Protein AF-A0AAW1KD33-F1 (afdb_monomer)

pLDDT: mean 74.61, std 21.7, range [29.98, 98.62]

Nearest PDB structures (foldseek):
  8cws-assembly1_A  TM=2.195E-01  e=3.479E+00  synthetic construct

Sequence (233 aa):
MSSEMLSFVHAQVGFLLLFDLHFTESVDQFLLSETMQPSEIFPFVIRDPNRWSLLVPRNRYWGLHPPPAHIEDVVEDGLLAIQRAVFLKRAGVDTNIDNQFLLNPPSRTALLESALKNLVRYLQATRNKDLQQPVKEGVDTLPMYLYRSLNCREEMEKLACSENICSIFFFFLLSLYLYVNKDLQQPVKEGVDTLLMYLCRSLNSRLGKGGIGGKYSYGIFQTFIFNVGNNSM

Foldseek 3Di:
DDLQVQLLVLQLVLQVCLLLLVLQSSLVSLVSHPPRALLCCLQQQDPPPDPSPVVHDPPSRPPRDPRRHHSLVSLVVNLVVLVVQLVCVVVVHDDPRDVVCNVPPDDSVVSLLSNLVSSLVNLVVCQPPDDDLSSNQSSLARNLSSCVVVVVVVVNVVSCPDPSDDPNPVVSLVVVLVVVPPDDDDVVNVVSVVVVVVVLVVVPVVVDPPDPVVVVVVVVVVVVVVVVVVVPD

Structure (mmCIF, N/CA/C/O backbone):
data_AF-A0AAW1KD33-F1
#
_entry.id   AF-A0AAW1KD33-F1
#
loop_
_atom_site.group_PDB
_atom_site.id
_atom_site.type_symbol
_atom_site.label_atom_id
_atom_site.label_alt_id
_atom_site.label_comp_id
_atom_site.label_asym_id
_atom_site.label_entity_id
_atom_site.label_seq_id
_atom_site.pdbx_PDB_ins_code
_atom_site.Cartn_x
_atom_site.Cartn_y
_atom_site.Cartn_z
_atom_site.occupancy
_atom_site.B_iso_or_equiv
_atom_site.auth_seq_id
_atom_site.auth_comp_id
_atom_site.auth_asym_id
_atom_site.auth_atom_id
_atom_site.pdbx_PDB_model_num
ATOM 1 N N . MET A 1 1 ? -20.299 -12.333 -15.252 1.00 63.91 1 MET A N 1
ATOM 2 C CA . MET A 1 1 ? -19.307 -12.29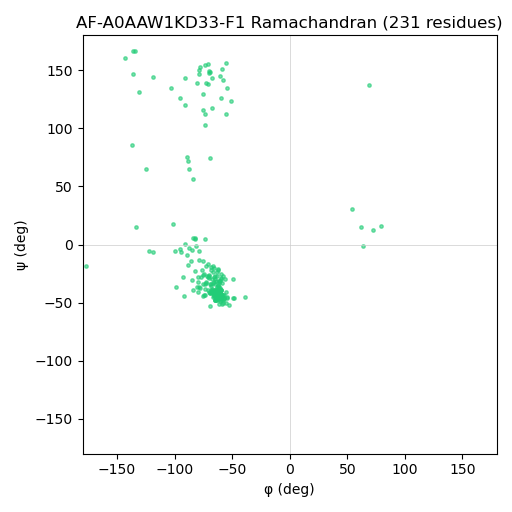4 -14.156 1.00 63.91 1 MET A CA 1
ATOM 3 C C . MET A 1 1 ? -20.055 -11.942 -12.879 1.00 63.91 1 MET A C 1
ATOM 5 O O . MET A 1 1 ? -20.889 -11.048 -12.950 1.00 63.91 1 MET A O 1
ATOM 9 N N . SER A 1 2 ? -19.870 -12.673 -11.776 1.00 89.06 2 SER A N 1
ATOM 10 C CA . SER A 1 2 ? -20.519 -12.320 -10.500 1.00 89.06 2 SER A CA 1
ATOM 11 C C . SER A 1 2 ? -19.883 -11.058 -9.906 1.00 89.06 2 SER A C 1
ATOM 13 O O . SER A 1 2 ? -18.725 -10.764 -10.205 1.00 89.06 2 SER A O 1
ATOM 15 N N . SER A 1 3 ? -20.623 -10.326 -9.063 1.00 89.62 3 SER A N 1
ATOM 16 C CA . SER A 1 3 ? -20.092 -9.154 -8.341 1.00 89.62 3 SER A CA 1
ATOM 17 C C . SER A 1 3 ? -18.841 -9.513 -7.533 1.00 89.62 3 SER A C 1
ATOM 19 O O . SER A 1 3 ? -17.833 -8.818 -7.575 1.00 89.62 3 SER A O 1
ATOM 21 N N . GLU A 1 4 ? -18.864 -10.681 -6.888 1.00 89.19 4 GLU A N 1
ATOM 22 C CA . GLU A 1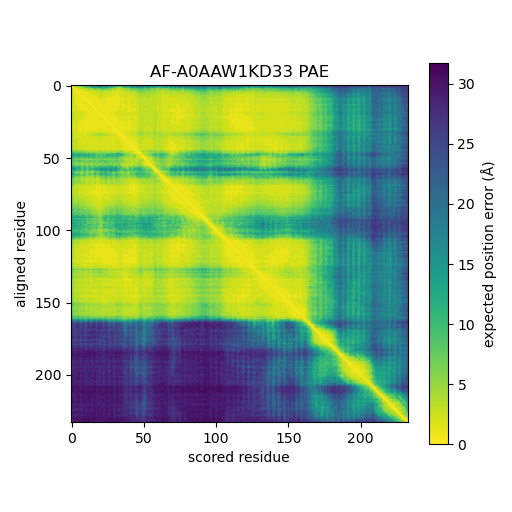 4 ? -17.734 -11.213 -6.126 1.00 89.19 4 GLU A CA 1
ATOM 23 C C . GLU A 1 4 ? -16.499 -11.469 -7.003 1.00 89.19 4 GLU A C 1
ATOM 25 O O . GLU A 1 4 ? -15.391 -11.080 -6.641 1.00 89.19 4 GLU A O 1
ATOM 30 N N . MET A 1 5 ? -16.683 -12.055 -8.192 1.00 92.06 5 MET A N 1
ATOM 31 C CA . MET A 1 5 ? -15.583 -12.272 -9.135 1.00 92.06 5 MET A CA 1
ATOM 32 C C . MET A 1 5 ? -15.019 -10.945 -9.651 1.00 92.06 5 MET A C 1
ATOM 34 O O . MET A 1 5 ? -13.805 -10.798 -9.745 1.00 92.06 5 MET A O 1
ATOM 38 N N . LEU A 1 6 ? -15.876 -9.966 -9.958 1.00 94.44 6 LEU A N 1
ATOM 39 C CA . LEU A 1 6 ? -15.430 -8.636 -10.381 1.00 94.44 6 LEU A CA 1
ATOM 40 C C . LEU A 1 6 ? -14.606 -7.955 -9.280 1.00 94.44 6 LEU A C 1
ATOM 42 O O . LEU A 1 6 ? -13.523 -7.440 -9.541 1.00 94.44 6 LEU A O 1
ATOM 46 N N . SER A 1 7 ? -15.092 -8.013 -8.042 1.00 93.12 7 SER A N 1
ATOM 47 C CA . SER A 1 7 ? -14.398 -7.483 -6.873 1.00 93.12 7 SER A CA 1
ATOM 48 C C . SER A 1 7 ? -13.035 -8.151 -6.652 1.00 93.12 7 SER A C 1
ATOM 50 O O . SER A 1 7 ? -12.047 -7.467 -6.375 1.00 93.12 7 SER A O 1
ATOM 52 N N . PHE A 1 8 ? -12.958 -9.474 -6.811 1.00 92.31 8 PHE A N 1
ATOM 53 C CA . PHE A 1 8 ? -11.700 -10.218 -6.751 1.00 92.31 8 PHE A CA 1
ATOM 54 C C . PHE A 1 8 ? -10.727 -9.778 -7.853 1.00 92.31 8 PHE A C 1
ATOM 56 O O . PHE A 1 8 ? -9.547 -9.566 -7.576 1.00 92.31 8 PHE A O 1
ATOM 63 N N . VAL A 1 9 ? -11.215 -9.598 -9.085 1.00 93.69 9 VAL A N 1
ATOM 64 C CA . VAL A 1 9 ? -10.404 -9.113 -10.213 1.00 93.69 9 VAL A CA 1
ATOM 65 C C . VAL A 1 9 ? -9.861 -7.713 -9.931 1.00 93.69 9 VAL A C 1
ATOM 67 O O . VAL A 1 9 ? -8.670 -7.494 -10.126 1.00 93.69 9 VAL A O 1
ATOM 70 N N . HIS A 1 10 ? -10.676 -6.794 -9.408 1.00 96.00 10 HIS A N 1
ATOM 71 C CA . HIS A 1 10 ? -10.208 -5.465 -9.006 1.00 96.00 10 HIS A CA 1
ATOM 72 C C . HIS A 1 10 ? -9.075 -5.538 -7.970 1.00 96.00 10 HIS A C 1
ATOM 74 O O . HIS A 1 10 ? -8.043 -4.898 -8.148 1.00 96.00 10 HIS A O 1
ATOM 80 N N . ALA A 1 11 ? -9.202 -6.371 -6.933 1.00 94.38 11 ALA A N 1
ATOM 81 C CA . ALA A 1 11 ? -8.129 -6.540 -5.950 1.00 94.38 11 ALA A CA 1
ATOM 82 C C . ALA A 1 11 ? -6.843 -7.111 -6.580 1.00 94.38 11 ALA A C 1
ATOM 84 O O . ALA A 1 11 ? -5.757 -6.583 -6.350 1.00 94.38 11 ALA A O 1
ATOM 85 N N . GLN A 1 12 ? -6.965 -8.144 -7.420 1.00 93.38 12 GLN A N 1
ATOM 86 C CA . GLN A 1 12 ? -5.838 -8.756 -8.135 1.00 93.38 12 GLN A CA 1
ATOM 87 C C . GLN A 1 12 ? -5.101 -7.758 -9.031 1.00 93.38 12 GLN A C 1
ATOM 89 O O . GLN A 1 12 ? -3.883 -7.617 -8.942 1.00 93.38 12 GLN A O 1
ATOM 94 N N . VAL A 1 13 ? -5.844 -7.038 -9.874 1.00 95.19 13 VAL A N 1
ATOM 95 C CA . VAL A 1 13 ? -5.280 -6.020 -10.768 1.00 95.19 13 VAL A CA 1
ATOM 96 C C . VAL A 1 13 ? -4.641 -4.898 -9.953 1.00 95.19 13 VAL A C 1
ATOM 98 O O . VAL 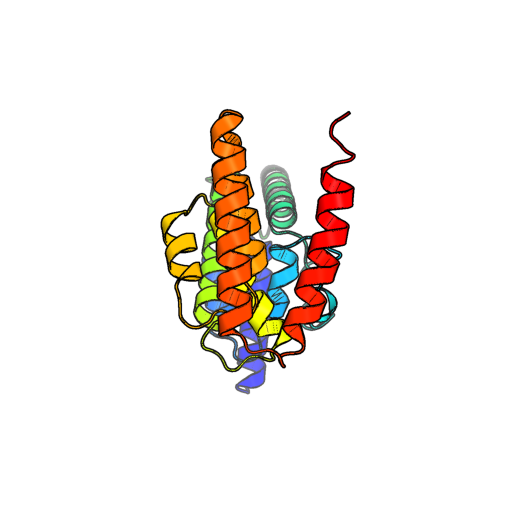A 1 13 ? -3.554 -4.444 -10.299 1.00 95.19 13 VAL A O 1
ATOM 101 N N . GLY A 1 14 ? -5.256 -4.498 -8.838 1.00 96.25 14 GLY A N 1
ATOM 102 C CA . GLY A 1 14 ? -4.683 -3.512 -7.928 1.00 96.25 14 GLY A CA 1
ATOM 103 C C . GLY A 1 14 ? -3.309 -3.923 -7.396 1.00 96.25 14 GLY A C 1
ATOM 104 O O . GLY A 1 14 ? -2.391 -3.105 -7.396 1.00 96.25 14 GLY A O 1
ATOM 105 N N . PHE A 1 15 ? -3.123 -5.187 -7.003 1.00 95.19 15 PHE A N 1
ATOM 106 C CA . PHE A 1 15 ? -1.814 -5.669 -6.554 1.00 95.19 15 PHE A CA 1
ATOM 107 C C . PHE A 1 15 ? -0.794 -5.754 -7.685 1.00 95.19 15 PHE A C 1
ATOM 109 O O . PHE A 1 15 ? 0.340 -5.332 -7.482 1.00 95.19 15 PHE A O 1
ATOM 116 N N . LEU A 1 16 ? -1.180 -6.234 -8.870 1.00 94.25 16 LEU A N 1
ATOM 117 C CA . LEU A 1 16 ? -0.290 -6.240 -10.038 1.00 94.25 16 LEU A CA 1
ATOM 118 C C . LEU A 1 16 ? 0.244 -4.830 -10.328 1.00 94.25 16 LEU A C 1
ATOM 120 O O . LEU A 1 16 ? 1.453 -4.626 -10.364 1.00 94.25 16 LEU A O 1
ATOM 124 N N . LEU A 1 17 ? -0.653 -3.843 -10.395 1.00 95.25 17 LEU A N 1
ATOM 125 C CA . LEU A 1 17 ? -0.297 -2.436 -10.596 1.00 95.25 17 LEU A CA 1
ATOM 126 C C . LEU A 1 17 ? 0.582 -1.878 -9.469 1.00 95.25 17 LEU A C 1
ATOM 128 O O . LEU A 1 17 ? 1.477 -1.081 -9.730 1.00 95.25 17 LEU A O 1
ATOM 132 N N . LEU A 1 18 ? 0.355 -2.292 -8.215 1.00 96.50 18 LEU A N 1
ATOM 133 C CA . LEU A 1 18 ? 1.182 -1.868 -7.080 1.00 96.50 18 LEU A CA 1
ATOM 134 C C . LEU A 1 18 ? 2.639 -2.303 -7.261 1.00 96.50 18 LEU A C 1
ATOM 136 O O . LEU A 1 18 ? 3.548 -1.505 -7.037 1.00 96.50 18 LEU A O 1
ATOM 140 N N . PHE A 1 19 ? 2.857 -3.560 -7.657 1.00 93.88 19 PHE A N 1
ATOM 141 C CA . PHE A 1 19 ? 4.196 -4.105 -7.887 1.00 93.88 19 PHE A CA 1
ATOM 142 C C . PHE A 1 19 ? 4.832 -3.585 -9.184 1.00 93.88 19 PHE A C 1
ATOM 144 O O . PHE A 1 19 ? 6.055 -3.469 -9.243 1.00 93.88 19 PHE A O 1
ATOM 151 N N . ASP A 1 20 ? 4.020 -3.184 -10.163 1.00 92.31 20 ASP A N 1
ATOM 152 C CA . ASP A 1 20 ? 4.468 -2.498 -11.382 1.00 92.31 20 ASP A CA 1
ATOM 153 C C . ASP A 1 20 ? 4.686 -0.981 -11.188 1.00 92.31 20 ASP A C 1
ATOM 155 O O . ASP A 1 20 ? 5.057 -0.280 -12.129 1.00 92.31 20 ASP A O 1
ATOM 159 N N . LEU A 1 21 ? 4.553 -0.478 -9.950 1.00 95.25 21 LEU A N 1
ATOM 160 C CA . LEU A 1 21 ? 4.775 0.917 -9.536 1.00 95.25 21 LEU A CA 1
ATOM 161 C C . LEU A 1 21 ? 3.702 1.927 -9.998 1.00 95.25 21 LEU A C 1
ATOM 163 O O . LEU A 1 21 ? 3.875 3.141 -9.836 1.00 95.25 21 LEU A O 1
ATOM 167 N N . HIS A 1 22 ? 2.558 1.454 -10.498 1.00 95.19 22 HIS A N 1
ATOM 168 C CA . HIS A 1 22 ? 1.377 2.255 -10.854 1.00 95.19 22 HIS A CA 1
ATOM 169 C C . HIS A 1 22 ? 0.455 2.447 -9.638 1.00 95.19 22 HIS A C 1
ATOM 171 O O . HIS A 1 22 ? -0.664 1.936 -9.566 1.00 95.19 22 HIS A O 1
ATOM 177 N N . PHE A 1 23 ? 0.948 3.164 -8.622 1.00 97.44 23 PHE A N 1
ATOM 178 C CA . PHE A 1 23 ? 0.284 3.271 -7.311 1.00 97.44 23 PHE A CA 1
ATOM 179 C C . PHE A 1 23 ? -1.089 3.956 -7.336 1.00 97.44 23 PHE A C 1
ATOM 181 O O . PHE A 1 23 ? -1.946 3.642 -6.507 1.00 97.44 23 PHE A O 1
ATOM 188 N N . THR A 1 24 ? -1.306 4.903 -8.250 1.00 97.81 24 THR A N 1
ATOM 189 C CA . THR A 1 24 ? -2.587 5.613 -8.352 1.00 97.81 24 THR A CA 1
ATOM 190 C C . THR A 1 24 ? -3.666 4.671 -8.862 1.00 97.81 24 THR A C 1
ATOM 192 O O . THR A 1 24 ? -4.681 4.470 -8.197 1.00 97.81 24 THR A O 1
ATOM 195 N N . GLU A 1 25 ? -3.397 4.025 -9.988 1.00 98.12 25 GLU A N 1
ATOM 196 C CA . GLU A 1 25 ? -4.276 3.065 -10.638 1.00 98.12 25 GLU A CA 1
ATOM 197 C C . GLU A 1 25 ? -4.505 1.850 -9.736 1.00 98.12 25 GLU A C 1
ATOM 199 O O . GLU A 1 25 ? -5.634 1.388 -9.596 1.00 98.12 25 GLU A O 1
ATOM 204 N N . SER A 1 26 ? -3.456 1.379 -9.058 1.00 97.94 26 SER A N 1
ATOM 205 C CA . SER A 1 26 ? -3.541 0.319 -8.054 1.00 97.94 26 SER A CA 1
ATOM 206 C C . SER A 1 26 ? -4.592 0.621 -6.983 1.00 97.94 26 SER A C 1
ATOM 208 O O . SER A 1 26 ? -5.495 -0.185 -6.742 1.00 97.94 26 SER A O 1
ATOM 210 N N . VAL A 1 27 ? -4.523 1.809 -6.376 1.00 98.25 27 VAL A N 1
ATOM 211 C CA . VAL A 1 27 ? -5.478 2.212 -5.339 1.00 98.25 27 VAL A CA 1
ATOM 212 C C . VAL A 1 27 ? -6.871 2.452 -5.907 1.00 98.25 27 VAL A C 1
ATOM 214 O O . VAL A 1 27 ? -7.846 2.108 -5.240 1.00 98.25 27 VAL A O 1
ATOM 217 N N . ASP A 1 28 ? -6.993 2.958 -7.134 1.00 98.50 28 ASP A N 1
ATOM 218 C CA . ASP A 1 28 ? -8.296 3.075 -7.797 1.00 98.50 28 ASP A CA 1
ATOM 219 C C . ASP A 1 28 ? -8.959 1.694 -7.935 1.00 98.50 28 ASP A C 1
ATOM 221 O O . ASP A 1 28 ? -10.135 1.541 -7.608 1.00 98.50 28 ASP A O 1
ATOM 225 N N . GLN A 1 29 ? -8.197 0.660 -8.311 1.00 98.06 29 GLN A N 1
ATOM 226 C CA . GLN A 1 29 ? -8.697 -0.716 -8.356 1.00 98.06 29 GLN A CA 1
ATOM 227 C C . GLN A 1 29 ? -9.063 -1.249 -6.965 1.00 98.06 29 GLN A C 1
ATOM 229 O O . GLN A 1 29 ? -10.127 -1.846 -6.799 1.00 98.06 29 GLN A O 1
ATOM 234 N N . PHE A 1 30 ? -8.247 -0.999 -5.937 1.00 97.25 30 PHE A N 1
ATOM 235 C CA . PHE A 1 30 ? -8.585 -1.413 -4.571 1.00 97.25 30 PHE A CA 1
ATOM 236 C C . PHE A 1 30 ? -9.886 -0.781 -4.067 1.00 97.25 30 PHE A C 1
ATOM 238 O O . PHE A 1 30 ? -10.658 -1.444 -3.377 1.00 97.25 30 PHE A O 1
ATOM 245 N N . LEU A 1 31 ? -10.156 0.479 -4.417 1.00 97.00 31 LEU A N 1
ATOM 246 C CA . LEU A 1 31 ? -11.386 1.172 -4.026 1.00 97.00 31 LEU A CA 1
ATOM 247 C C . LEU A 1 31 ? -12.637 0.625 -4.727 1.00 97.00 31 LEU A C 1
ATOM 249 O O . LEU A 1 31 ? -13.722 0.709 -4.153 1.00 97.00 31 LEU A O 1
ATOM 253 N N . LEU A 1 32 ? -12.488 0.038 -5.918 1.00 96.56 32 LEU A N 1
ATOM 254 C CA . LEU A 1 32 ? -13.565 -0.646 -6.645 1.00 96.56 32 LEU A CA 1
ATOM 255 C C . LEU A 1 32 ? -13.853 -2.060 -6.111 1.00 96.56 32 LEU A C 1
ATOM 257 O O . LEU A 1 32 ? -14.876 -2.650 -6.453 1.00 96.56 32 LEU A O 1
ATOM 261 N N . SER A 1 33 ? -12.967 -2.619 -5.285 1.00 94.69 33 SER A N 1
ATOM 262 C CA . SER A 1 33 ? -13.121 -3.960 -4.723 1.00 94.69 33 SER A CA 1
ATOM 263 C C . SER A 1 33 ? -13.853 -3.932 -3.377 1.00 94.69 33 SER A C 1
ATOM 265 O O . SER A 1 33 ? -13.386 -3.357 -2.392 1.00 94.69 33 SER A O 1
ATOM 267 N N . GLU A 1 34 ? -14.993 -4.616 -3.303 1.00 92.19 34 GLU A N 1
ATOM 268 C CA . GLU A 1 34 ? -15.752 -4.833 -2.064 1.00 92.19 34 GLU A CA 1
ATOM 269 C C . GLU A 1 34 ? -15.093 -5.884 -1.150 1.00 92.19 34 GLU A C 1
ATOM 271 O O . GLU A 1 34 ? -15.249 -5.859 0.070 1.00 92.19 34 GLU A O 1
ATOM 276 N N . THR A 1 35 ? -14.334 -6.811 -1.737 1.00 89.12 35 THR A N 1
ATOM 277 C CA . THR A 1 35 ? -13.678 -7.938 -1.056 1.00 89.12 35 THR A CA 1
ATOM 278 C C . THR A 1 35 ? -12.290 -7.593 -0.531 1.00 89.12 35 THR A C 1
ATOM 280 O O . THR A 1 35 ? -11.774 -8.324 0.320 1.00 89.12 35 THR A O 1
ATOM 283 N N . MET A 1 36 ? -11.687 -6.513 -1.035 1.00 92.50 36 MET A N 1
ATOM 284 C CA . MET A 1 36 ? -10.389 -6.008 -0.599 1.00 92.50 36 MET A CA 1
ATOM 285 C C . MET A 1 36 ? -10.476 -5.481 0.836 1.00 92.50 36 MET A C 1
ATOM 287 O O . MET A 1 36 ? -11.210 -4.534 1.134 1.00 92.50 36 MET A O 1
ATOM 291 N N . GLN A 1 37 ? -9.721 -6.097 1.742 1.00 91.88 37 GLN A N 1
ATOM 292 C CA . GLN A 1 37 ? -9.665 -5.682 3.139 1.00 91.88 37 GLN A CA 1
ATOM 293 C C . GLN A 1 37 ? -8.545 -4.654 3.357 1.00 91.88 37 GLN A C 1
ATOM 295 O O . GLN A 1 37 ? -7.463 -4.772 2.780 1.00 91.88 37 GLN A O 1
ATOM 300 N N . PRO A 1 38 ? -8.737 -3.643 4.225 1.00 93.31 38 PRO A N 1
ATOM 301 C CA . PRO A 1 38 ? -7.677 -2.681 4.511 1.00 93.31 38 PRO A CA 1
ATOM 302 C C . PRO A 1 38 ? -6.423 -3.313 5.119 1.00 93.31 38 PRO A C 1
ATOM 304 O O . PRO A 1 38 ? -5.317 -2.850 4.854 1.00 93.31 38 PRO A O 1
ATOM 307 N N . SER A 1 39 ? -6.580 -4.397 5.888 1.00 92.62 39 SER A N 1
ATOM 308 C CA . SER A 1 39 ? -5.446 -5.099 6.494 1.00 92.62 39 SER A CA 1
ATOM 309 C C . SER A 1 39 ? -4.472 -5.681 5.472 1.00 92.62 39 SER A C 1
ATOM 311 O O . SER A 1 39 ? -3.306 -5.878 5.798 1.00 92.62 39 SER A O 1
ATOM 313 N N . GLU A 1 40 ? -4.908 -5.903 4.231 1.00 92.75 40 GLU A N 1
ATOM 314 C CA . GLU A 1 40 ? -4.076 -6.466 3.164 1.00 92.75 40 GLU A CA 1
ATOM 315 C C . GLU A 1 40 ? -2.937 -5.534 2.749 1.00 92.75 40 GLU A C 1
ATOM 317 O O . GLU A 1 40 ? -1.911 -6.012 2.270 1.00 92.75 40 GLU A O 1
ATOM 322 N N . ILE A 1 41 ? -3.078 -4.223 2.985 1.00 93.50 41 ILE A N 1
ATOM 323 C CA . ILE A 1 41 ? -2.023 -3.255 2.672 1.00 93.50 41 ILE A CA 1
ATOM 324 C C . ILE A 1 41 ? -1.101 -2.933 3.860 1.00 93.50 41 ILE A C 1
ATOM 326 O O . ILE A 1 41 ? -0.119 -2.207 3.706 1.00 93.50 41 ILE A O 1
ATOM 330 N N . PHE A 1 42 ? -1.395 -3.438 5.060 1.00 92.25 42 PHE A N 1
ATOM 331 C CA . PHE A 1 42 ? -0.603 -3.120 6.253 1.00 92.25 42 PHE A CA 1
ATOM 332 C C . PHE A 1 42 ? 0.879 -3.520 6.140 1.00 92.25 42 PHE A C 1
ATOM 334 O O . PHE A 1 42 ? 1.713 -2.709 6.550 1.00 92.25 42 PHE A O 1
ATOM 341 N N . PRO A 1 43 ? 1.247 -4.674 5.538 1.00 90.75 43 PRO A N 1
ATOM 342 C CA . PRO A 1 43 ? 2.654 -5.049 5.355 1.00 90.75 43 PRO A CA 1
ATOM 343 C C . PRO A 1 43 ? 3.473 -4.053 4.528 1.00 90.75 43 PRO A C 1
ATOM 345 O O . PRO A 1 43 ? 4.685 -3.957 4.702 1.00 90.75 43 PRO A O 1
ATOM 348 N N . PHE A 1 44 ? 2.820 -3.281 3.653 1.00 93.56 44 PHE A N 1
ATOM 349 C CA . PHE A 1 44 ? 3.496 -2.262 2.852 1.00 93.56 44 PHE A CA 1
ATOM 350 C C . PHE A 1 44 ? 3.821 -1.006 3.673 1.00 93.56 44 PHE A C 1
ATOM 352 O O . PHE A 1 44 ? 4.722 -0.261 3.305 1.00 93.56 44 PHE A O 1
ATOM 359 N N . VAL A 1 45 ? 3.123 -0.769 4.791 1.00 89.94 45 VAL A N 1
ATOM 360 C CA . VAL A 1 45 ? 3.304 0.427 5.637 1.00 89.94 45 VAL A CA 1
ATOM 361 C C . VAL A 1 45 ? 4.193 0.164 6.848 1.00 89.94 45 VAL A C 1
ATOM 363 O O . VAL A 1 45 ? 4.916 1.054 7.289 1.00 89.94 45 VAL A O 1
ATOM 366 N N . ILE A 1 46 ? 4.099 -1.027 7.439 1.00 84.75 46 ILE A N 1
ATOM 367 C CA . ILE A 1 46 ? 4.822 -1.374 8.660 1.00 84.75 46 ILE A CA 1
ATOM 368 C C . ILE A 1 46 ? 5.534 -2.711 8.487 1.00 84.75 46 ILE A C 1
ATOM 370 O O . ILE A 1 46 ? 4.951 -3.697 8.041 1.00 84.75 46 ILE A O 1
ATOM 374 N N . ARG A 1 47 ? 6.817 -2.738 8.851 1.00 82.12 47 ARG A N 1
ATOM 375 C CA . ARG A 1 47 ? 7.638 -3.948 8.773 1.00 82.12 47 ARG A CA 1
ATOM 376 C C . ARG A 1 47 ? 7.182 -4.982 9.805 1.00 82.12 47 ARG A C 1
ATOM 378 O O . ARG A 1 47 ? 6.702 -4.643 10.890 1.00 82.12 47 ARG A O 1
ATOM 385 N N . ASP A 1 48 ? 7.340 -6.251 9.457 1.00 71.31 48 ASP A N 1
ATOM 386 C CA . ASP A 1 48 ? 7.114 -7.361 10.375 1.00 71.31 48 ASP A CA 1
ATOM 387 C C . ASP A 1 48 ? 8.292 -7.542 11.351 1.00 71.31 48 ASP A C 1
ATOM 389 O O . ASP A 1 48 ? 9.433 -7.219 11.008 1.00 71.31 48 ASP A O 1
ATOM 393 N N . PRO A 1 49 ? 8.042 -8.101 12.550 1.00 72.25 49 PRO A N 1
ATOM 394 C CA . PRO A 1 49 ? 6.729 -8.449 13.097 1.00 72.25 49 PRO A CA 1
ATOM 395 C C . PRO A 1 49 ? 6.014 -7.222 13.684 1.00 72.25 49 PRO A C 1
ATOM 397 O O . PRO A 1 49 ? 6.608 -6.426 14.409 1.00 72.25 49 PRO A O 1
ATOM 400 N N . ASN A 1 50 ? 4.709 -7.098 13.445 1.00 74.38 50 ASN A N 1
ATOM 401 C CA . ASN A 1 50 ? 3.875 -6.093 14.096 1.00 74.38 50 ASN A CA 1
ATOM 402 C C . ASN A 1 50 ? 2.536 -6.687 14.559 1.00 74.38 50 ASN A C 1
ATOM 404 O O . ASN A 1 50 ? 2.139 -7.796 14.203 1.00 74.38 50 ASN A O 1
ATOM 408 N N . ARG A 1 51 ? 1.820 -5.942 15.404 1.00 74.19 51 ARG A N 1
ATOM 409 C CA . ARG A 1 51 ? 0.554 -6.404 15.997 1.00 74.19 51 ARG A CA 1
ATOM 410 C C . ARG A 1 51 ? -0.548 -6.682 14.967 1.00 74.19 51 ARG A C 1
ATOM 412 O O . ARG A 1 51 ? -1.492 -7.399 15.287 1.00 74.19 51 ARG A O 1
ATOM 419 N N . TRP A 1 52 ? -0.447 -6.112 13.767 1.00 81.88 52 TRP A N 1
ATOM 420 C CA . TRP A 1 52 ? -1.430 -6.275 12.703 1.00 81.88 52 TRP A CA 1
ATOM 421 C C . TRP A 1 52 ? -1.024 -7.316 11.650 1.00 81.88 52 TRP A C 1
ATOM 423 O O . TRP A 1 52 ? -1.861 -7.671 10.823 1.00 81.88 52 TRP A O 1
ATOM 433 N N . SER A 1 53 ? 0.186 -7.886 11.712 1.00 76.00 53 SER A N 1
ATOM 434 C CA . SER A 1 53 ? 0.643 -8.947 10.796 1.00 76.00 53 SER A CA 1
ATOM 435 C C . SER A 1 53 ? -0.285 -10.169 10.793 1.00 76.00 53 SER A C 1
ATOM 437 O O . SER A 1 53 ? -0.437 -10.850 9.783 1.00 76.00 53 SER A O 1
ATOM 439 N N . LEU A 1 54 ? -0.948 -10.446 11.922 1.00 78.88 54 LEU A N 1
ATOM 440 C CA . LEU A 1 54 ? -1.913 -11.544 12.057 1.00 78.88 54 LEU A CA 1
ATOM 441 C C . LEU A 1 54 ? -3.273 -11.256 11.397 1.00 78.88 54 LEU A C 1
ATOM 443 O O . LEU A 1 54 ? -4.064 -12.180 11.232 1.00 78.88 54 LEU A O 1
ATOM 447 N N . LEU A 1 55 ? -3.557 -10.001 11.034 1.00 81.56 55 LEU A N 1
ATOM 448 C CA . LEU A 1 55 ? -4.820 -9.586 10.410 1.00 81.56 55 LEU A CA 1
ATOM 449 C C . LEU A 1 55 ? -4.801 -9.686 8.886 1.00 81.56 55 LEU A C 1
ATOM 451 O O . LEU A 1 55 ? -5.835 -9.480 8.250 1.00 81.56 55 LEU A O 1
ATOM 455 N N . VAL A 1 56 ? -3.633 -9.942 8.301 1.00 79.75 56 VAL A N 1
ATOM 456 C CA . VAL A 1 56 ? -3.460 -10.056 6.856 1.00 79.75 56 VAL A CA 1
ATOM 457 C C . VAL A 1 56 ? -4.021 -11.414 6.418 1.00 79.75 56 VAL A C 1
ATOM 459 O O . VAL A 1 56 ? -3.483 -12.451 6.825 1.00 79.75 56 VAL A O 1
ATOM 462 N N . PRO A 1 57 ? -5.087 -11.452 5.596 1.00 74.50 57 PRO A N 1
ATOM 463 C CA . PRO A 1 57 ? -5.544 -12.670 4.945 1.00 74.50 57 PRO A CA 1
ATOM 464 C C . PRO A 1 57 ? -4.384 -13.282 4.157 1.00 74.50 57 PRO A C 1
ATOM 466 O O . PRO A 1 57 ? -3.891 -12.711 3.185 1.00 74.50 57 PRO A O 1
ATOM 469 N N . ARG A 1 58 ? -3.907 -14.447 4.594 1.00 69.62 58 ARG A N 1
ATOM 470 C CA . ARG A 1 58 ? -2.773 -15.104 3.939 1.00 69.62 58 ARG A CA 1
ATOM 471 C C . ARG A 1 58 ? -3.200 -15.655 2.580 1.00 69.62 58 ARG A C 1
ATOM 473 O O . ARG A 1 58 ? -4.250 -16.285 2.476 1.00 69.62 58 ARG A O 1
ATOM 480 N N . ASN A 1 59 ? -2.346 -15.479 1.572 1.00 65.25 59 ASN A N 1
ATOM 481 C CA . ASN A 1 59 ? -2.421 -16.149 0.268 1.00 65.25 59 ASN A CA 1
ATOM 482 C C . ASN A 1 59 ? -3.678 -15.884 -0.587 1.00 65.25 59 ASN A C 1
ATOM 484 O O . ASN A 1 59 ? -3.900 -16.619 -1.546 1.00 65.25 59 ASN A O 1
ATOM 488 N N . ARG A 1 60 ? -4.507 -14.867 -0.297 1.00 73.56 60 ARG A N 1
ATOM 489 C CA . ARG A 1 60 ? -5.747 -14.640 -1.070 1.00 73.56 60 ARG A CA 1
ATOM 490 C C . ARG A 1 60 ? -5.475 -14.226 -2.520 1.00 73.56 60 ARG A C 1
ATOM 492 O O . ARG A 1 60 ? -6.173 -14.689 -3.419 1.00 73.56 60 ARG A O 1
ATOM 499 N N . TYR A 1 61 ? -4.459 -13.390 -2.737 1.00 75.81 61 TYR A N 1
ATOM 500 C CA . TYR A 1 61 ? -4.151 -12.835 -4.059 1.00 75.81 61 TYR A CA 1
ATOM 501 C C . TYR A 1 61 ? -2.759 -13.217 -4.601 1.00 75.81 61 TYR A C 1
ATOM 503 O O . TYR A 1 61 ? -2.472 -13.027 -5.777 1.00 75.81 61 TYR A O 1
ATOM 511 N N . TRP A 1 62 ? -1.930 -13.885 -3.791 1.00 71.88 62 TRP A N 1
ATOM 512 C CA . TRP A 1 62 ? -0.484 -14.058 -4.021 1.00 71.88 62 TRP A CA 1
ATOM 513 C C . TRP A 1 62 ? -0.103 -15.053 -5.131 1.00 71.88 62 TRP A C 1
ATOM 515 O O . TRP A 1 62 ? 1.071 -15.345 -5.324 1.00 71.88 62 TRP A O 1
ATOM 525 N N . GLY A 1 63 ? -1.074 -15.607 -5.860 1.00 78.44 63 GLY A N 1
ATOM 526 C CA . GLY A 1 63 ? -0.798 -16.503 -6.986 1.00 78.44 63 GLY A CA 1
ATOM 527 C C . GLY A 1 63 ? -0.245 -15.789 -8.224 1.00 78.44 63 GLY A C 1
ATOM 528 O O . GLY A 1 63 ? 0.320 -16.452 -9.089 1.00 78.44 63 GLY A O 1
ATOM 529 N N . LEU A 1 64 ? -0.418 -14.464 -8.320 1.00 81.25 64 LEU A N 1
ATOM 530 C CA . LEU A 1 64 ? -0.091 -13.673 -9.515 1.00 81.25 64 LEU A CA 1
ATOM 531 C C . LEU A 1 64 ? 0.915 -12.544 -9.268 1.00 81.25 64 LEU A C 1
ATOM 533 O O . LEU A 1 64 ? 1.336 -11.892 -10.217 1.00 81.25 64 LEU A O 1
ATOM 537 N N . HIS A 1 65 ? 1.311 -12.307 -8.022 1.00 82.12 65 HIS A N 1
ATOM 538 C CA . HIS A 1 65 ? 2.222 -11.230 -7.653 1.00 82.12 65 HIS A CA 1
ATOM 539 C C . HIS A 1 65 ? 3.157 -11.684 -6.519 1.00 82.12 65 HIS A C 1
ATOM 541 O O . HIS A 1 65 ? 2.835 -12.651 -5.821 1.00 82.12 65 HIS A O 1
ATOM 547 N N . PRO A 1 66 ? 4.308 -11.016 -6.308 1.00 85.12 66 PRO A N 1
ATOM 548 C CA . PRO A 1 66 ? 5.202 -11.320 -5.192 1.00 85.12 66 PRO A CA 1
ATOM 549 C C . PRO A 1 66 ? 4.482 -11.242 -3.833 1.00 85.12 66 PRO A C 1
ATOM 551 O O . PRO A 1 66 ? 3.472 -10.538 -3.706 1.00 85.12 66 PRO A O 1
ATOM 554 N N . PRO A 1 67 ? 4.975 -11.937 -2.791 1.00 86.31 67 PRO A N 1
ATOM 555 C CA . PRO A 1 67 ? 4.432 -11.771 -1.448 1.00 86.31 67 PRO A CA 1
ATOM 556 C C . PRO A 1 67 ? 4.550 -10.303 -0.993 1.00 86.31 67 PRO A C 1
ATOM 558 O O . PRO A 1 67 ? 5.475 -9.608 -1.421 1.00 86.31 67 PRO A O 1
ATOM 561 N N . PRO A 1 68 ? 3.646 -9.817 -0.122 1.00 87.25 68 PRO A N 1
ATOM 562 C CA . PRO A 1 68 ? 3.728 -8.462 0.410 1.00 87.25 68 PRO A CA 1
ATOM 563 C C . PRO A 1 68 ? 5.087 -8.182 1.061 1.00 87.25 68 PRO A C 1
ATOM 565 O O . PRO A 1 68 ? 5.585 -8.989 1.847 1.00 87.25 68 PRO A O 1
ATOM 568 N N . ALA A 1 69 ? 5.648 -7.017 0.754 1.00 90.88 69 ALA A N 1
ATOM 569 C CA . ALA A 1 69 ? 6.882 -6.491 1.325 1.00 90.88 69 ALA A CA 1
ATOM 570 C C . ALA A 1 69 ? 6.677 -5.021 1.706 1.00 90.88 69 ALA A C 1
ATOM 572 O O . ALA A 1 69 ? 5.693 -4.400 1.297 1.00 90.88 69 ALA A O 1
ATOM 573 N N . HIS A 1 70 ? 7.598 -4.452 2.484 1.00 93.75 70 HIS A N 1
ATOM 574 C CA . HIS A 1 70 ? 7.523 -3.035 2.826 1.00 93.75 70 HIS A CA 1
ATOM 575 C C . HIS A 1 70 ? 7.586 -2.175 1.555 1.00 93.75 70 HIS A C 1
ATOM 577 O O . HIS A 1 70 ? 8.307 -2.523 0.622 1.00 93.75 70 HIS A O 1
ATOM 583 N N . ILE A 1 71 ? 6.869 -1.047 1.504 1.00 95.75 71 ILE A N 1
ATOM 584 C CA . ILE A 1 71 ? 6.720 -0.266 0.262 1.00 95.75 71 ILE A CA 1
ATOM 585 C C . ILE A 1 71 ? 8.055 0.229 -0.305 1.00 95.75 71 ILE A C 1
ATOM 587 O O . ILE A 1 71 ? 8.211 0.367 -1.512 1.00 95.75 71 ILE A O 1
ATOM 591 N N . GLU A 1 72 ? 9.035 0.460 0.567 1.00 95.06 72 GLU A N 1
ATOM 592 C CA . GLU A 1 72 ? 10.398 0.789 0.156 1.00 95.06 72 GLU A CA 1
ATOM 593 C C . GLU A 1 72 ? 11.023 -0.337 -0.656 1.00 95.06 72 GLU A C 1
ATOM 595 O O . GLU A 1 72 ? 11.557 -0.075 -1.725 1.00 95.06 72 GLU A O 1
ATOM 600 N N . ASP A 1 73 ? 10.896 -1.574 -0.182 1.00 96.25 73 ASP A N 1
ATOM 601 C CA . ASP A 1 73 ? 11.471 -2.750 -0.828 1.00 96.25 73 ASP A CA 1
ATOM 602 C C . ASP A 1 73 ? 10.760 -3.011 -2.171 1.00 96.25 73 ASP A C 1
ATOM 604 O O . ASP A 1 73 ? 11.417 -3.269 -3.174 1.00 96.25 73 ASP A O 1
ATOM 608 N N . VAL A 1 74 ? 9.434 -2.812 -2.231 1.00 96.12 74 VAL A N 1
ATOM 609 C CA . VAL A 1 74 ? 8.657 -2.866 -3.488 1.00 96.12 74 VAL A CA 1
ATOM 610 C C . VAL A 1 74 ? 9.166 -1.847 -4.513 1.00 96.12 74 VAL A C 1
ATOM 612 O O . VAL A 1 74 ? 9.331 -2.180 -5.687 1.00 96.12 74 VAL A O 1
ATOM 615 N N . VAL A 1 75 ? 9.435 -0.609 -4.084 1.00 96.62 75 VAL A N 1
ATOM 616 C CA . VAL A 1 75 ? 9.973 0.436 -4.969 1.00 96.62 75 VAL A CA 1
ATOM 617 C C . VAL A 1 75 ? 11.385 0.096 -5.446 1.00 96.62 75 VAL A C 1
ATOM 619 O O . VAL A 1 75 ? 11.673 0.283 -6.629 1.00 96.62 75 VAL A O 1
ATOM 622 N N . GLU A 1 76 ? 12.260 -0.403 -4.569 1.00 95.94 76 GLU A N 1
ATOM 623 C CA . GLU A 1 76 ? 13.609 -0.834 -4.966 1.00 95.94 76 GLU A CA 1
ATOM 624 C C . GLU A 1 76 ? 13.556 -1.962 -5.999 1.00 95.94 76 GLU A C 1
ATOM 626 O O . GLU A 1 76 ? 14.199 -1.878 -7.049 1.00 95.94 76 GLU A O 1
ATOM 631 N N . ASP A 1 77 ? 12.758 -2.995 -5.735 1.00 94.62 77 ASP A N 1
ATOM 632 C CA . ASP A 1 77 ? 12.636 -4.155 -6.612 1.00 94.62 77 ASP A CA 1
ATOM 633 C C . ASP A 1 77 ? 12.065 -3.765 -7.982 1.00 94.62 77 ASP A C 1
ATOM 635 O O . ASP A 1 77 ? 12.591 -4.188 -9.018 1.00 94.62 77 ASP A O 1
ATOM 639 N N . GLY A 1 78 ? 11.047 -2.898 -8.012 1.00 92.75 78 GLY A N 1
ATOM 640 C CA . GLY A 1 78 ? 10.482 -2.373 -9.255 1.00 92.75 78 GLY A CA 1
ATOM 641 C C . GLY A 1 78 ? 11.480 -1.519 -10.048 1.00 92.75 78 GLY A C 1
ATOM 642 O O . GLY A 1 78 ? 11.600 -1.670 -11.266 1.00 92.75 78 GLY A O 1
ATOM 643 N N . LEU A 1 79 ? 12.276 -0.676 -9.381 1.00 93.31 79 LEU A N 1
ATOM 644 C CA . LEU A 1 79 ? 13.344 0.092 -10.038 1.00 93.31 79 LEU A CA 1
ATOM 645 C C . LEU A 1 79 ? 14.425 -0.820 -10.630 1.00 93.31 79 LEU A C 1
ATOM 647 O O . LEU A 1 79 ? 14.872 -0.595 -11.760 1.00 93.31 79 LEU A O 1
ATOM 651 N N . LEU A 1 80 ? 14.823 -1.869 -9.907 1.00 92.25 80 LEU A N 1
ATOM 652 C CA . LEU A 1 80 ? 15.747 -2.882 -10.416 1.00 92.25 80 LEU A CA 1
ATOM 653 C C . LEU A 1 80 ? 15.155 -3.625 -11.622 1.00 92.25 80 LEU A C 1
ATOM 655 O O . LEU A 1 80 ? 15.875 -3.888 -12.591 1.00 92.25 80 LEU A O 1
ATOM 659 N N . ALA A 1 81 ? 13.857 -3.935 -11.605 1.00 90.75 81 ALA A N 1
ATOM 660 C CA . ALA A 1 81 ? 13.163 -4.550 -12.734 1.00 90.75 81 ALA A CA 1
ATOM 661 C C . ALA A 1 81 ? 13.167 -3.638 -13.974 1.00 90.75 81 ALA A C 1
ATOM 663 O O . ALA A 1 81 ? 13.506 -4.103 -15.066 1.00 90.75 81 ALA A O 1
ATOM 664 N N . ILE A 1 82 ? 12.906 -2.336 -13.808 1.00 89.69 82 ILE A N 1
ATOM 665 C CA . ILE A 1 82 ? 12.997 -1.343 -14.892 1.00 89.69 82 ILE A CA 1
ATOM 666 C C . ILE A 1 82 ? 14.421 -1.291 -15.459 1.00 89.69 82 ILE A C 1
ATOM 668 O O . ILE A 1 82 ? 14.603 -1.373 -16.674 1.00 89.69 82 ILE A O 1
ATOM 672 N N . GLN A 1 83 ? 15.448 -1.209 -14.608 1.00 89.25 83 GLN A N 1
ATOM 673 C CA . GLN A 1 83 ? 16.846 -1.178 -15.058 1.00 89.25 83 GLN A CA 1
ATOM 674 C C . GLN A 1 83 ? 17.222 -2.426 -15.868 1.00 89.25 83 GLN A C 1
ATOM 676 O O . GLN A 1 83 ? 17.857 -2.321 -16.923 1.00 89.25 83 GLN A O 1
ATOM 681 N N . ARG A 1 84 ? 16.796 -3.610 -15.411 1.00 89.44 84 ARG A N 1
ATOM 682 C CA . ARG A 1 84 ? 16.990 -4.873 -16.141 1.00 89.44 84 ARG A CA 1
ATOM 683 C C . ARG A 1 84 ? 16.265 -4.856 -17.484 1.00 89.44 84 ARG A C 1
ATOM 685 O O . ARG A 1 84 ? 16.851 -5.259 -18.487 1.00 89.44 84 ARG A O 1
ATOM 692 N N . ALA A 1 85 ? 15.036 -4.351 -17.532 1.00 88.50 85 ALA A N 1
ATOM 693 C CA . ALA A 1 85 ? 14.269 -4.264 -18.769 1.00 88.50 85 ALA A CA 1
ATOM 694 C C . ALA A 1 85 ? 14.904 -3.311 -19.792 1.00 88.50 85 ALA A C 1
ATOM 696 O O . ALA A 1 85 ? 14.994 -3.652 -20.970 1.00 88.50 85 ALA A O 1
ATOM 697 N N . VAL A 1 86 ? 15.439 -2.165 -19.351 1.00 85.69 86 VAL A N 1
ATOM 698 C CA . VAL A 1 86 ? 16.210 -1.253 -20.217 1.00 85.69 86 VAL A CA 1
ATOM 699 C C . VAL A 1 86 ? 17.397 -1.978 -20.855 1.00 85.69 86 VAL A C 1
ATOM 701 O O . VAL A 1 86 ? 17.649 -1.816 -22.051 1.00 85.69 86 VAL A O 1
ATOM 704 N N . PHE A 1 87 ? 18.126 -2.786 -20.081 1.00 87.31 87 PHE A N 1
ATOM 705 C CA . PHE A 1 87 ? 19.250 -3.567 -20.597 1.00 87.31 87 PHE A CA 1
ATOM 706 C C . PHE A 1 87 ? 18.800 -4.619 -21.623 1.00 87.31 87 PHE A C 1
ATOM 708 O O . PHE A 1 87 ? 19.363 -4.691 -22.715 1.00 87.31 87 PHE A O 1
ATOM 715 N N . LEU A 1 88 ? 17.756 -5.389 -21.308 1.00 88.75 88 LEU A N 1
ATOM 716 C CA . LEU A 1 88 ? 17.210 -6.423 -22.192 1.00 88.75 88 LEU A CA 1
ATOM 717 C C . LEU A 1 88 ? 16.675 -5.844 -23.507 1.00 88.75 88 LEU A C 1
ATOM 719 O O . LEU A 1 88 ? 16.981 -6.366 -24.579 1.00 88.75 88 LEU A O 1
ATOM 723 N N . LYS A 1 89 ? 15.974 -4.710 -23.451 1.00 86.38 89 LYS A N 1
ATOM 724 C CA . LYS A 1 89 ? 15.457 -4.037 -24.647 1.00 86.38 89 LYS A CA 1
ATOM 725 C C . LYS A 1 89 ? 16.572 -3.561 -25.576 1.00 86.38 89 LYS A C 1
ATOM 727 O O . LYS A 1 89 ? 16.447 -3.665 -26.793 1.00 86.38 89 LYS A O 1
ATOM 732 N N . ARG A 1 90 ? 17.704 -3.103 -25.025 1.00 84.56 90 ARG A N 1
ATOM 733 C CA . ARG A 1 90 ? 18.908 -2.780 -25.818 1.00 84.56 90 ARG A CA 1
ATOM 734 C C . ARG A 1 90 ? 19.522 -4.010 -26.490 1.00 84.56 90 ARG A C 1
ATOM 736 O O . ARG A 1 90 ? 20.140 -3.867 -27.538 1.00 84.56 90 ARG A O 1
ATOM 743 N N . ALA A 1 91 ? 19.335 -5.193 -25.912 1.00 88.31 91 ALA A N 1
ATOM 744 C CA . ALA A 1 91 ? 19.729 -6.468 -26.503 1.00 88.31 91 ALA A CA 1
ATOM 745 C C . ALA A 1 91 ? 18.686 -7.032 -27.494 1.00 88.31 91 ALA A C 1
ATOM 747 O O . ALA A 1 91 ? 18.861 -8.145 -27.984 1.00 88.31 91 ALA A O 1
ATOM 748 N N . GLY A 1 92 ? 17.615 -6.287 -27.799 1.00 87.00 92 GLY A N 1
ATOM 749 C CA . GLY A 1 92 ? 16.556 -6.712 -28.720 1.00 87.00 92 GLY A CA 1
ATOM 750 C C . GLY A 1 92 ? 15.539 -7.681 -28.112 1.00 87.00 92 GLY A C 1
ATOM 751 O O . GLY A 1 92 ? 14.814 -8.335 -28.856 1.00 87.00 92 GLY A O 1
ATOM 752 N N . VAL A 1 93 ? 15.490 -7.797 -26.782 1.00 87.75 93 VAL A N 1
ATOM 753 C CA . VAL A 1 93 ? 14.521 -8.638 -26.069 1.00 87.75 93 VAL A CA 1
ATOM 754 C C . VAL A 1 93 ? 13.324 -7.789 -25.649 1.00 87.75 93 VAL A C 1
ATOM 756 O O . VAL A 1 93 ? 13.492 -6.775 -24.970 1.00 87.75 93 VAL A O 1
ATOM 759 N N . ASP A 1 94 ? 12.119 -8.217 -26.026 1.00 81.94 94 ASP A N 1
ATOM 760 C CA . ASP A 1 94 ? 10.882 -7.575 -25.581 1.00 81.94 94 ASP A CA 1
ATOM 761 C C . ASP A 1 94 ? 10.655 -7.777 -24.079 1.00 81.94 94 ASP A C 1
ATOM 763 O O . ASP A 1 94 ? 10.959 -8.821 -23.500 1.00 81.94 94 ASP A O 1
ATOM 767 N N . THR A 1 95 ? 10.107 -6.748 -23.436 1.00 81.94 95 THR A N 1
ATOM 768 C CA . THR A 1 95 ? 9.862 -6.720 -21.990 1.00 81.94 95 THR A CA 1
ATOM 769 C C . THR A 1 95 ? 8.484 -6.144 -21.713 1.00 81.94 95 THR A C 1
ATOM 771 O O . THR A 1 95 ? 8.069 -5.218 -22.405 1.00 81.94 95 THR A O 1
ATOM 774 N N . ASN A 1 96 ? 7.820 -6.627 -20.663 1.00 78.44 96 ASN A N 1
ATOM 775 C CA . ASN A 1 96 ? 6.473 -6.187 -20.279 1.00 78.44 96 ASN A CA 1
ATOM 776 C C . ASN A 1 96 ? 6.459 -4.890 -19.446 1.00 78.44 96 ASN A C 1
ATOM 778 O O . ASN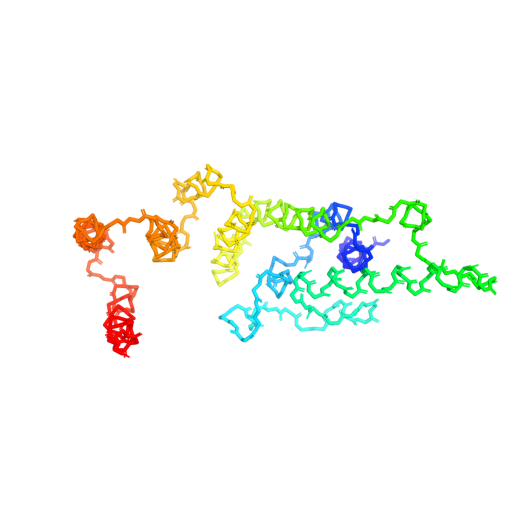 A 1 96 ? 5.406 -4.494 -18.963 1.00 78.44 96 ASN A O 1
ATOM 782 N N . ILE A 1 97 ? 7.614 -4.241 -19.253 1.00 78.81 97 ILE A N 1
ATOM 783 C CA . ILE A 1 97 ? 7.707 -2.976 -18.517 1.00 78.81 97 ILE A CA 1
ATOM 784 C C . ILE A 1 97 ? 7.119 -1.846 -19.357 1.00 78.81 97 ILE A C 1
ATOM 786 O O . ILE A 1 97 ? 7.375 -1.752 -20.560 1.00 78.81 97 ILE A O 1
ATOM 790 N N . ASP A 1 98 ? 6.379 -0.960 -18.691 1.00 76.62 98 ASP A N 1
ATOM 791 C CA . ASP A 1 98 ? 5.808 0.236 -19.293 1.00 76.62 98 ASP A CA 1
ATOM 792 C C . ASP A 1 98 ? 6.876 1.037 -20.058 1.00 76.62 98 ASP A C 1
ATOM 794 O O . ASP A 1 98 ? 7.904 1.461 -19.516 1.00 76.62 98 ASP A O 1
ATOM 798 N N . ASN A 1 99 ? 6.613 1.269 -21.345 1.00 77.75 99 ASN A N 1
ATOM 799 C CA . ASN A 1 99 ? 7.492 2.043 -22.211 1.00 77.75 99 ASN A CA 1
ATOM 800 C C . ASN A 1 99 ? 7.729 3.461 -21.675 1.00 77.75 99 ASN A C 1
ATOM 802 O O . ASN A 1 99 ? 8.793 4.027 -21.939 1.00 77.75 99 ASN A O 1
ATOM 806 N N . GLN A 1 100 ? 6.794 4.022 -20.903 1.00 79.81 100 GLN A N 1
ATOM 807 C CA . GLN A 1 100 ? 6.964 5.320 -20.260 1.00 79.81 100 GLN A CA 1
ATOM 808 C C . GLN A 1 100 ? 8.156 5.326 -19.294 1.00 79.81 100 GLN A C 1
ATOM 810 O O . GLN A 1 100 ? 8.951 6.266 -19.331 1.00 79.81 100 GLN A O 1
ATOM 815 N N . PHE A 1 101 ? 8.343 4.267 -18.500 1.00 80.69 101 PHE A N 1
ATOM 816 C CA . PHE A 1 101 ? 9.483 4.150 -17.583 1.00 80.69 101 PHE A CA 1
ATOM 817 C C . PHE A 1 101 ? 10.810 3.942 -18.308 1.00 80.69 101 PHE A C 1
ATOM 819 O O . PHE A 1 101 ? 11.858 4.343 -17.809 1.00 80.69 101 PHE A O 1
ATOM 826 N N . LEU A 1 102 ? 10.783 3.351 -19.503 1.00 77.44 102 LEU A N 1
ATOM 827 C CA . LEU A 1 102 ? 11.982 3.191 -20.326 1.00 77.44 102 LEU A CA 1
ATOM 828 C C . LEU A 1 102 ? 12.427 4.518 -20.954 1.00 77.44 102 LEU A C 1
ATOM 830 O O . LEU A 1 102 ? 13.624 4.740 -21.131 1.00 77.44 102 LEU A O 1
ATOM 834 N N . LEU A 1 103 ? 11.470 5.382 -21.301 1.00 78.94 103 LEU A N 1
ATOM 835 C CA . LEU A 1 103 ? 11.733 6.700 -21.881 1.00 78.94 103 LEU A CA 1
ATOM 836 C C . LEU A 1 103 ? 12.114 7.728 -20.811 1.00 78.94 103 LEU A C 1
ATOM 838 O O . LEU A 1 103 ? 13.032 8.513 -21.028 1.00 78.94 103 LEU A O 1
ATOM 842 N N . ASN A 1 104 ? 11.434 7.700 -19.663 1.00 82.25 104 ASN A N 1
ATOM 843 C CA . ASN A 1 104 ? 11.639 8.616 -18.544 1.00 82.25 104 ASN A CA 1
ATOM 844 C C . ASN A 1 104 ? 11.627 7.832 -17.220 1.00 82.25 104 ASN A C 1
ATOM 846 O O . ASN A 1 104 ? 10.577 7.737 -16.5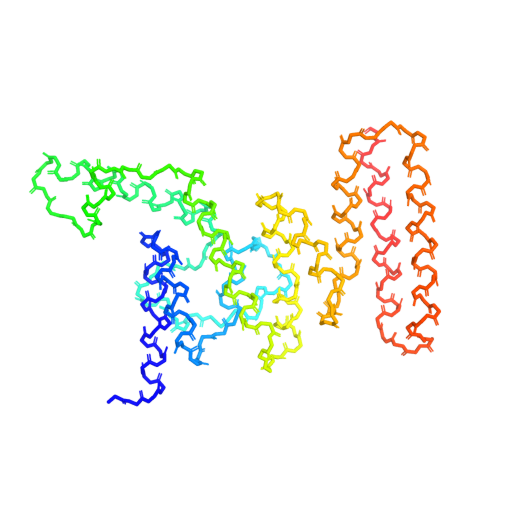77 1.00 82.25 104 ASN A O 1
ATOM 850 N N . PRO A 1 105 ? 12.773 7.264 -16.801 1.00 81.06 105 PRO A N 1
ATOM 851 C CA . PRO A 1 105 ? 12.847 6.484 -15.575 1.00 81.06 105 PRO A CA 1
ATOM 852 C C . PRO A 1 105 ? 12.453 7.334 -14.361 1.00 81.06 105 PRO A C 1
ATOM 854 O O . PRO A 1 105 ? 13.025 8.411 -14.155 1.00 81.06 105 PRO A O 1
ATOM 857 N N . PRO A 1 106 ? 11.488 6.883 -13.547 1.00 87.81 106 PRO A N 1
ATOM 858 C CA . PRO A 1 106 ? 11.057 7.628 -12.378 1.00 87.81 106 PRO A CA 1
ATOM 859 C C . PRO A 1 106 ? 12.155 7.612 -11.308 1.00 87.81 106 PRO A C 1
ATOM 861 O O . PRO A 1 106 ? 12.920 6.654 -11.179 1.00 87.81 106 PRO A O 1
ATOM 864 N N . SER A 1 107 ? 12.235 8.677 -10.509 1.00 92.69 107 SER A N 1
ATOM 865 C CA . SER A 1 107 ? 13.142 8.694 -9.364 1.00 92.69 107 SER A CA 1
ATOM 866 C C . SER A 1 107 ? 12.539 7.919 -8.194 1.00 92.69 107 SER A C 1
ATOM 868 O O . SER A 1 107 ? 11.332 7.962 -7.949 1.00 92.69 107 SER A O 1
ATOM 870 N N . ARG A 1 108 ? 13.401 7.265 -7.413 1.00 95.25 108 ARG A N 1
ATOM 871 C CA . ARG A 1 108 ? 13.025 6.585 -6.167 1.00 95.25 108 ARG A CA 1
ATOM 872 C C . ARG A 1 108 ? 12.187 7.468 -5.242 1.00 95.25 108 ARG A C 1
ATOM 874 O O . ARG A 1 108 ? 11.170 7.025 -4.723 1.00 95.25 108 ARG A O 1
ATOM 881 N N . THR A 1 109 ? 12.601 8.719 -5.045 1.00 95.69 109 THR A N 1
ATOM 882 C CA . THR A 1 109 ? 11.893 9.665 -4.173 1.00 95.69 109 THR A CA 1
ATOM 883 C C . THR A 1 109 ? 10.480 9.944 -4.677 1.00 95.69 109 THR A C 1
ATOM 885 O O . THR A 1 109 ? 9.546 9.891 -3.885 1.00 95.69 109 THR A O 1
ATOM 888 N N . ALA A 1 110 ? 10.309 10.177 -5.984 1.00 94.88 110 ALA A N 1
ATOM 889 C CA . ALA A 1 110 ? 8.994 10.429 -6.572 1.00 94.88 110 ALA A CA 1
ATOM 890 C C . ALA A 1 110 ? 8.070 9.204 -6.465 1.00 94.88 110 ALA A C 1
ATOM 892 O O . ALA A 1 110 ? 6.885 9.349 -6.165 1.00 94.88 110 ALA A O 1
ATOM 893 N N . LEU A 1 111 ? 8.615 7.998 -6.658 1.00 96.44 111 LEU A N 1
ATOM 894 C CA . LEU A 1 111 ? 7.867 6.751 -6.490 1.00 96.44 111 LEU A CA 1
ATOM 895 C C . LEU A 1 111 ? 7.421 6.544 -5.047 1.00 96.44 111 LEU A C 1
ATOM 897 O O . LEU A 1 111 ? 6.249 6.265 -4.818 1.00 96.44 111 LEU A O 1
ATOM 901 N N . LEU A 1 112 ? 8.321 6.720 -4.077 1.00 97.50 112 LEU A N 1
ATOM 902 C CA . LEU A 1 112 ? 7.973 6.591 -2.663 1.00 97.50 112 LEU A CA 1
ATOM 903 C C . LEU A 1 112 ? 6.924 7.614 -2.251 1.00 97.50 112 LEU A C 1
ATOM 905 O O . LEU A 1 112 ? 5.953 7.261 -1.593 1.00 97.50 112 LEU A O 1
ATOM 909 N N . GLU A 1 113 ? 7.079 8.868 -2.665 1.00 97.00 113 GLU A N 1
ATOM 910 C CA . GLU A 1 113 ? 6.087 9.898 -2.380 1.00 97.00 113 GLU A CA 1
ATOM 911 C C . GLU A 1 113 ? 4.713 9.531 -2.965 1.00 97.00 113 GLU A C 1
ATOM 913 O O . GLU A 1 113 ? 3.704 9.609 -2.259 1.00 97.00 113 GLU A O 1
ATOM 918 N N . SER A 1 114 ? 4.673 9.072 -4.221 1.00 97.69 114 SER A N 1
ATOM 919 C CA . SER A 1 114 ? 3.449 8.603 -4.884 1.00 97.69 114 SER A CA 1
ATOM 920 C C . SER A 1 114 ? 2.822 7.407 -4.163 1.00 97.69 114 SER A C 1
ATOM 922 O O . SER A 1 114 ? 1.618 7.409 -3.892 1.00 97.69 114 SER A O 1
ATOM 924 N N . ALA A 1 115 ? 3.631 6.413 -3.791 1.00 98.12 115 ALA A N 1
ATOM 925 C CA . ALA A 1 115 ? 3.186 5.218 -3.090 1.00 98.12 115 ALA A CA 1
ATOM 926 C C . ALA A 1 115 ? 2.577 5.562 -1.727 1.00 98.12 115 ALA A C 1
ATOM 928 O O . ALA A 1 115 ? 1.443 5.183 -1.434 1.00 98.12 115 ALA A O 1
ATOM 929 N N . LEU A 1 116 ? 3.292 6.346 -0.915 1.00 97.50 116 LEU A N 1
ATOM 930 C CA . LEU A 1 116 ? 2.840 6.759 0.412 1.00 97.50 116 LEU A CA 1
ATOM 931 C C . LEU A 1 116 ? 1.540 7.572 0.327 1.00 97.50 116 LEU A C 1
ATOM 933 O O . LEU A 1 116 ? 0.600 7.291 1.071 1.00 97.50 116 LEU A O 1
ATOM 937 N N . LYS A 1 117 ? 1.443 8.534 -0.604 1.00 98.12 117 LYS A N 1
ATOM 938 C CA . LYS A 1 117 ? 0.219 9.328 -0.826 1.00 98.12 117 LYS A CA 1
ATOM 939 C C . LYS A 1 117 ? -0.973 8.453 -1.206 1.00 98.12 117 LYS A C 1
ATOM 941 O O . LYS A 1 117 ? -2.076 8.656 -0.698 1.00 98.12 117 LYS A O 1
ATOM 946 N N . ASN A 1 118 ? -0.760 7.469 -2.072 1.00 98.62 118 ASN A N 1
ATOM 947 C CA . ASN A 1 118 ? -1.820 6.569 -2.508 1.00 98.62 118 ASN A CA 1
ATOM 948 C C . ASN A 1 118 ? -2.257 5.596 -1.403 1.00 98.62 118 ASN A C 1
ATOM 950 O O . ASN A 1 118 ? -3.458 5.401 -1.210 1.00 98.62 118 ASN A O 1
ATOM 954 N N . LEU A 1 119 ? -1.327 5.069 -0.603 1.00 97.94 119 LEU A N 1
ATOM 955 C CA . LEU A 1 119 ? -1.669 4.260 0.571 1.00 97.94 119 LEU A CA 1
ATOM 956 C C . LEU A 1 119 ? -2.462 5.072 1.610 1.00 97.94 119 LEU A C 1
ATOM 958 O O . LEU A 1 119 ? -3.454 4.572 2.141 1.00 97.94 119 LEU A O 1
ATOM 962 N N . VAL A 1 120 ? -2.099 6.341 1.847 1.00 96.81 120 VAL A N 1
ATOM 963 C CA . VAL A 1 120 ? -2.901 7.263 2.676 1.00 96.81 120 VAL A CA 1
ATOM 964 C C . VAL A 1 120 ? -4.312 7.404 2.111 1.00 96.81 120 VAL A C 1
ATOM 966 O O . VAL A 1 120 ? -5.277 7.227 2.853 1.00 96.81 120 VAL A O 1
ATOM 969 N N . ARG A 1 121 ? -4.440 7.680 0.806 1.00 97.62 121 ARG A N 1
ATOM 970 C CA . ARG A 1 121 ? -5.734 7.840 0.123 1.00 97.62 121 ARG A CA 1
ATOM 971 C C . ARG A 1 121 ? -6.636 6.624 0.339 1.00 97.62 121 ARG A C 1
ATOM 973 O O . ARG A 1 121 ? -7.803 6.781 0.697 1.00 97.62 121 ARG A O 1
ATOM 980 N N . TYR A 1 122 ? -6.088 5.420 0.187 1.00 98.06 122 TYR A N 1
ATOM 981 C CA . TYR A 1 122 ? -6.825 4.180 0.415 1.00 98.06 122 TYR A CA 1
ATOM 982 C C . TYR A 1 122 ? -7.260 4.008 1.883 1.00 98.06 122 TYR A C 1
ATOM 984 O O . TYR A 1 122 ? -8.429 3.724 2.162 1.00 98.06 122 TYR A O 1
ATOM 992 N N . LEU A 1 123 ? -6.356 4.224 2.845 1.00 95.12 123 LEU A N 1
ATOM 993 C CA . LEU A 1 123 ? -6.681 4.106 4.273 1.00 95.12 123 LEU A CA 1
ATOM 994 C C . LEU A 1 123 ? -7.735 5.132 4.709 1.00 95.12 123 LEU A C 1
ATOM 996 O O . LEU A 1 123 ? -8.684 4.788 5.409 1.00 95.12 123 LEU A O 1
ATOM 1000 N N . GLN A 1 124 ? -7.638 6.377 4.244 1.00 93.81 124 GLN A N 1
ATOM 1001 C CA . GLN A 1 124 ? -8.641 7.399 4.545 1.00 93.81 124 GLN A CA 1
ATOM 1002 C C . GLN A 1 124 ? -10.020 7.042 3.985 1.00 93.81 124 GLN A C 1
ATOM 1004 O O . GLN A 1 124 ? -11.017 7.161 4.698 1.00 93.81 124 GLN A O 1
ATOM 1009 N N . ALA A 1 125 ? -10.087 6.559 2.742 1.00 94.88 125 ALA A N 1
ATOM 1010 C CA . ALA A 1 125 ? -11.344 6.149 2.121 1.00 94.88 125 ALA A CA 1
ATOM 1011 C C . ALA A 1 125 ? -11.988 4.940 2.825 1.00 94.88 125 ALA A C 1
ATOM 1013 O O . ALA A 1 125 ? -13.210 4.799 2.842 1.00 94.88 125 ALA A O 1
ATOM 1014 N N . THR A 1 126 ? -11.180 4.068 3.432 1.00 93.31 126 THR A N 1
ATOM 1015 C CA . THR A 1 126 ? -11.668 2.880 4.151 1.00 93.31 126 THR A CA 1
ATOM 1016 C C . THR A 1 126 ? -12.044 3.153 5.604 1.00 93.31 126 THR A C 1
ATOM 1018 O O . THR A 1 126 ? -12.756 2.353 6.205 1.00 93.31 126 THR A O 1
ATOM 1021 N N . ARG A 1 127 ? -11.651 4.301 6.161 1.00 89.50 127 ARG A N 1
ATOM 1022 C CA . ARG A 1 127 ? -11.847 4.657 7.572 1.00 89.50 127 ARG A CA 1
ATOM 1023 C C . ARG A 1 127 ? -13.305 4.708 8.031 1.00 89.50 127 ARG A C 1
ATOM 1025 O O . ARG A 1 127 ? -13.595 4.413 9.185 1.00 89.50 127 ARG A O 1
ATOM 1032 N N . ASN A 1 128 ? -14.217 5.064 7.128 1.00 86.44 128 ASN A N 1
ATOM 1033 C CA . ASN A 1 128 ? -15.651 5.147 7.422 1.00 86.44 128 ASN A CA 1
ATOM 1034 C C . ASN A 1 128 ? -16.401 3.831 7.152 1.00 86.44 128 ASN A C 1
ATOM 1036 O O . ASN A 1 128 ? -17.618 3.782 7.325 1.00 86.44 128 ASN A O 1
ATOM 1040 N N . LYS A 1 129 ? -15.705 2.778 6.701 1.00 89.69 129 LYS A N 1
ATOM 1041 C CA . LYS A 1 129 ? -16.310 1.456 6.512 1.00 89.69 129 LYS A CA 1
ATOM 1042 C C . LYS A 1 129 ? -16.558 0.796 7.871 1.00 89.69 129 LYS A C 1
ATOM 1044 O O . LYS A 1 129 ? -15.870 1.078 8.852 1.00 89.69 129 LYS A O 1
ATOM 1049 N N . ASP A 1 130 ? -17.525 -0.115 7.910 1.00 89.81 130 ASP A N 1
ATOM 1050 C CA . ASP A 1 130 ? -17.734 -0.977 9.070 1.00 89.81 130 ASP A CA 1
ATOM 1051 C C . ASP A 1 130 ? -16.627 -2.041 9.114 1.00 89.81 130 ASP A C 1
ATOM 1053 O O . ASP A 1 130 ? -16.597 -2.971 8.307 1.00 89.81 130 ASP A O 1
ATOM 1057 N N . LEU A 1 131 ? -15.648 -1.837 9.997 1.00 89.56 131 LEU A N 1
ATOM 1058 C CA . LEU A 1 131 ? -14.435 -2.646 10.097 1.00 89.56 131 LEU A CA 1
ATOM 1059 C C . LEU A 1 131 ? -14.355 -3.314 11.465 1.00 89.56 131 LEU A C 1
ATOM 1061 O O . LEU A 1 131 ? -14.651 -2.708 12.496 1.00 89.56 131 LEU A O 1
ATOM 1065 N N . GLN A 1 132 ? -13.832 -4.541 11.490 1.00 88.38 132 GLN A N 1
ATOM 1066 C CA . GLN A 1 132 ? -13.494 -5.204 12.745 1.00 88.38 132 GLN A CA 1
ATOM 1067 C C . GLN A 1 132 ? -12.484 -4.371 13.542 1.00 88.38 132 GLN A C 1
ATOM 1069 O O . GLN A 1 132 ? -11.534 -3.826 12.978 1.00 88.38 132 GLN A O 1
ATOM 1074 N N . GLN A 1 133 ? -12.654 -4.333 14.866 1.00 85.38 133 GLN A N 1
ATOM 1075 C CA . GLN A 1 133 ? -11.887 -3.464 15.764 1.00 85.38 133 GLN A CA 1
ATOM 1076 C C . GLN A 1 133 ? -10.357 -3.498 15.536 1.00 85.38 133 GLN A C 1
ATOM 1078 O O . GLN A 1 133 ? -9.763 -2.426 15.425 1.00 85.38 133 GLN A O 1
ATOM 1083 N N . PRO A 1 134 ? -9.692 -4.664 15.376 1.00 84.38 134 PRO A N 1
ATOM 1084 C CA . PRO A 1 134 ? -8.245 -4.694 15.141 1.00 84.38 134 PRO A CA 1
ATOM 1085 C C . PRO A 1 134 ? -7.819 -4.062 13.806 1.00 84.38 134 PRO A C 1
ATOM 1087 O O . PRO A 1 134 ? -6.755 -3.448 13.723 1.00 84.38 134 PRO A O 1
ATOM 1090 N N . VAL A 1 135 ? -8.648 -4.199 12.764 1.00 89.06 135 VAL A N 1
ATOM 1091 C CA . VAL A 1 135 ? -8.412 -3.603 11.440 1.00 89.06 135 VAL A CA 1
ATOM 1092 C C . VAL A 1 135 ? -8.666 -2.102 11.500 1.00 89.06 135 VAL A C 1
ATOM 1094 O O . VAL A 1 135 ? -7.841 -1.332 11.012 1.00 89.06 135 VAL A O 1
ATOM 1097 N N . LYS A 1 136 ? -9.751 -1.684 12.163 1.00 87.75 136 LYS A N 1
ATOM 1098 C CA . LYS A 1 136 ? -10.079 -0.272 12.387 1.00 87.75 136 LYS A CA 1
ATOM 1099 C C . LYS A 1 136 ? -8.929 0.472 13.063 1.00 87.75 136 LYS A C 1
ATOM 1101 O O . LYS A 1 136 ? -8.523 1.524 12.591 1.00 87.75 136 LYS A O 1
ATOM 1106 N N . GLU A 1 137 ? -8.326 -0.118 14.093 1.00 83.81 137 GLU A N 1
ATOM 1107 C CA . GLU A 1 137 ? -7.152 0.459 14.757 1.00 83.81 137 GLU A CA 1
ATOM 1108 C C . GLU A 1 137 ? -5.951 0.645 13.822 1.00 83.81 137 GLU A C 1
ATOM 1110 O O . GLU A 1 137 ? -5.242 1.644 13.933 1.00 83.81 137 GLU A O 1
ATOM 1115 N N . GLY A 1 138 ? -5.709 -0.300 12.910 1.00 85.19 138 GLY A N 1
ATOM 1116 C CA . GLY A 1 138 ? -4.661 -0.163 11.898 1.00 85.19 138 GLY A CA 1
ATOM 1117 C C . GLY A 1 138 ? -4.974 0.955 10.904 1.00 85.19 138 GLY A C 1
ATOM 1118 O O . GLY A 1 138 ? -4.123 1.804 10.655 1.00 85.19 138 GLY A O 1
ATOM 1119 N N . VAL A 1 139 ? -6.212 1.015 10.409 1.00 90.62 139 VAL A N 1
ATOM 1120 C CA . VAL A 1 139 ? -6.679 2.066 9.487 1.00 90.62 139 VAL A CA 1
ATOM 1121 C C . VAL A 1 139 ? -6.623 3.458 10.114 1.00 90.62 139 VAL A C 1
ATOM 1123 O O . VAL A 1 139 ? -6.281 4.419 9.434 1.00 90.62 139 VAL A O 1
ATOM 1126 N N . ASP A 1 140 ? -6.891 3.565 11.410 1.00 84.19 140 ASP A N 1
ATOM 1127 C CA . ASP A 1 140 ? -6.805 4.818 12.156 1.00 84.19 140 ASP A CA 1
ATOM 1128 C C . ASP A 1 140 ? -5.341 5.218 12.440 1.00 84.19 140 ASP A C 1
ATOM 1130 O O . ASP A 1 140 ? -4.990 6.398 12.412 1.00 84.19 140 ASP A O 1
ATOM 1134 N N . THR A 1 141 ? -4.453 4.244 12.664 1.00 81.50 141 THR A N 1
ATOM 1135 C CA . THR A 1 141 ? -3.077 4.509 13.115 1.00 81.50 141 THR A CA 1
ATOM 1136 C C . THR A 1 141 ? -2.065 4.651 11.975 1.00 81.50 141 THR A C 1
ATOM 1138 O O . THR A 1 141 ? -1.220 5.546 12.002 1.00 81.50 141 THR A O 1
ATOM 1141 N N . LEU A 1 142 ? -2.105 3.776 10.971 1.00 86.94 142 LEU A N 1
ATOM 1142 C CA . LEU A 1 142 ? -1.101 3.722 9.904 1.00 86.94 142 LEU A CA 1
ATOM 1143 C C . LEU A 1 142 ? -0.999 4.999 9.051 1.00 86.94 142 LEU A C 1
ATOM 1145 O O . LEU A 1 142 ? 0.127 5.357 8.694 1.00 86.94 142 LEU A O 1
ATOM 1149 N N . PRO A 1 143 ? -2.078 5.765 8.787 1.00 89.31 143 PRO A N 1
ATOM 1150 C CA . PRO A 1 143 ? -1.943 7.044 8.098 1.00 89.31 143 PRO A CA 1
ATOM 1151 C C . PRO A 1 143 ? -1.047 8.042 8.842 1.00 89.31 143 PRO A C 1
ATOM 1153 O O . PRO A 1 143 ? -0.376 8.835 8.193 1.00 89.31 143 PRO A O 1
ATOM 1156 N N . MET A 1 144 ? -0.948 7.977 10.178 1.00 81.88 144 MET A N 1
ATOM 1157 C CA . MET A 1 144 ? -0.015 8.819 10.945 1.00 81.88 144 MET A CA 1
ATOM 1158 C C . MET A 1 144 ? 1.443 8.536 10.582 1.00 81.88 144 MET A C 1
ATOM 1160 O O . MET A 1 144 ? 2.232 9.466 10.407 1.00 81.88 144 MET A O 1
ATOM 1164 N N . TYR A 1 145 ? 1.802 7.255 10.446 1.00 82.44 145 TYR A N 1
ATOM 1165 C CA . TYR A 1 145 ? 3.142 6.847 10.023 1.00 82.44 145 TYR A CA 1
ATOM 1166 C C . TYR A 1 145 ? 3.442 7.359 8.615 1.00 82.44 145 TYR A C 1
ATOM 1168 O O . TYR A 1 145 ? 4.499 7.940 8.381 1.00 82.44 145 TYR A O 1
ATOM 1176 N N . LEU A 1 146 ? 2.481 7.220 7.702 1.00 88.88 146 LEU A N 1
ATOM 1177 C CA . LEU A 1 146 ? 2.623 7.679 6.323 1.00 88.88 146 LEU A CA 1
ATOM 1178 C C . LEU A 1 146 ? 2.737 9.208 6.228 1.00 88.88 146 LEU A C 1
ATOM 1180 O O . LEU A 1 146 ? 3.629 9.711 5.549 1.00 88.88 146 LEU A O 1
ATOM 1184 N N . TYR A 1 147 ? 1.904 9.961 6.952 1.00 85.19 147 TYR A N 1
ATOM 1185 C CA . TYR A 1 147 ? 2.004 11.422 7.006 1.00 85.19 147 TYR A CA 1
ATOM 1186 C C . TYR A 1 147 ? 3.323 11.899 7.597 1.00 85.19 147 TYR A C 1
ATOM 1188 O O . TYR A 1 147 ? 3.859 12.907 7.141 1.00 85.19 147 TYR A O 1
ATOM 1196 N N . ARG A 1 148 ? 3.873 11.173 8.576 1.00 82.75 148 ARG A N 1
ATOM 1197 C CA . ARG A 1 148 ? 5.210 11.456 9.101 1.00 82.75 148 ARG A CA 1
ATOM 1198 C C . ARG A 1 148 ? 6.264 11.273 8.015 1.00 82.75 148 ARG A C 1
ATOM 1200 O O . ARG A 1 148 ? 7.082 12.167 7.835 1.00 82.75 148 ARG A O 1
ATOM 1207 N N . SER A 1 149 ? 6.227 10.161 7.284 1.00 85.56 149 SER A N 1
ATOM 1208 C CA . SER A 1 149 ? 7.156 9.901 6.176 1.00 85.56 149 SER A CA 1
ATOM 1209 C C . SER A 1 149 ? 7.038 10.938 5.054 1.00 85.56 149 SER A C 1
ATOM 1211 O O . SER A 1 149 ? 8.038 11.283 4.431 1.00 85.56 149 SER A O 1
ATOM 1213 N N . LEU A 1 150 ? 5.837 11.482 4.836 1.00 87.44 150 LEU A N 1
ATOM 1214 C CA . LEU A 1 150 ? 5.562 12.556 3.877 1.00 87.44 150 LEU A CA 1
ATOM 1215 C C . LEU A 1 150 ? 5.822 13.975 4.424 1.00 87.44 150 LEU A C 1
ATOM 1217 O O . LEU A 1 150 ? 5.684 14.942 3.681 1.00 87.44 150 LEU A O 1
ATOM 1221 N N . ASN A 1 151 ? 6.176 14.127 5.705 1.00 84.06 151 ASN A N 1
ATOM 1222 C CA . ASN A 1 151 ? 6.262 15.415 6.410 1.00 84.06 151 ASN A CA 1
ATOM 1223 C C . ASN A 1 151 ? 4.970 16.271 6.343 1.00 84.06 151 ASN A C 1
ATOM 1225 O O . ASN A 1 151 ? 5.017 17.499 6.405 1.00 84.06 151 ASN A O 1
ATOM 1229 N N . CYS A 1 152 ? 3.793 15.642 6.263 1.00 84.00 152 CYS A N 1
ATOM 1230 C CA . CYS A 1 152 ? 2.490 16.316 6.210 1.00 84.00 152 CYS A CA 1
ATOM 1231 C C . CYS A 1 152 ? 1.930 16.585 7.616 1.00 84.00 152 CYS A C 1
ATOM 1233 O O . CYS A 1 152 ? 0.975 15.943 8.059 1.00 84.00 152 CYS A O 1
ATOM 1235 N N . ARG A 1 153 ? 2.533 17.539 8.332 1.00 79.88 153 ARG A N 1
ATOM 1236 C CA . ARG A 1 153 ? 2.172 17.863 9.723 1.00 79.88 153 ARG A CA 1
ATOM 1237 C C . ARG A 1 153 ? 0.698 18.245 9.902 1.00 79.88 153 ARG A C 1
ATOM 1239 O O . ARG A 1 153 ? 0.053 17.732 10.808 1.00 79.88 153 ARG A O 1
ATOM 1246 N N . GLU A 1 154 ? 0.170 19.116 9.048 1.00 80.19 154 GLU A N 1
ATOM 1247 C CA . GLU A 1 154 ? -1.210 19.607 9.175 1.00 80.19 154 GLU A CA 1
ATOM 1248 C C . GLU A 1 154 ? -2.240 18.478 9.054 1.00 80.19 154 GLU A C 1
ATOM 1250 O O . GLU A 1 154 ? -3.187 18.406 9.831 1.00 80.19 154 GLU A O 1
ATOM 1255 N N . GLU A 1 155 ? -2.034 17.552 8.116 1.00 85.31 155 GLU A N 1
ATOM 1256 C CA . GLU A 1 155 ? -2.925 16.403 7.930 1.00 85.31 155 GLU A CA 1
ATOM 1257 C C . GLU A 1 155 ? -2.843 15.416 9.100 1.00 85.31 155 GLU A C 1
ATOM 1259 O O . GLU A 1 155 ? -3.855 14.851 9.514 1.00 85.31 155 GLU A O 1
ATOM 1264 N N . MET A 1 156 ? -1.659 15.270 9.701 1.00 79.00 156 MET A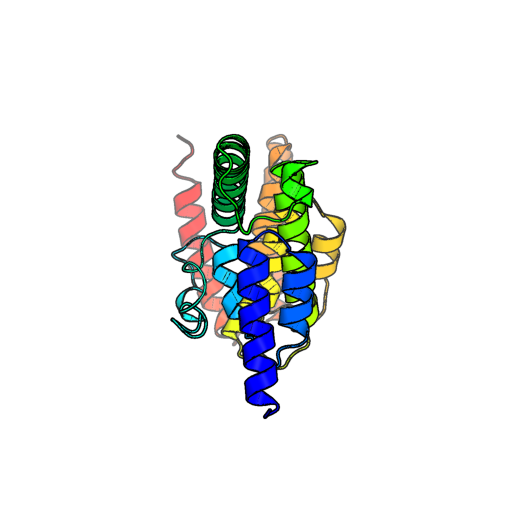 N 1
ATOM 1265 C CA . MET A 1 156 ? -1.471 14.489 10.923 1.00 79.00 156 MET A CA 1
ATOM 1266 C C . MET A 1 156 ? -2.234 15.097 12.110 1.00 79.00 156 MET A C 1
ATOM 1268 O O . MET A 1 156 ? -2.917 14.378 12.839 1.00 79.00 156 MET A O 1
ATOM 1272 N N . GLU A 1 157 ? -2.158 16.419 12.289 1.00 74.38 157 GLU A N 1
ATOM 1273 C CA . GLU A 1 157 ? -2.891 17.145 13.334 1.00 74.38 157 GLU A CA 1
ATOM 1274 C C . GLU A 1 157 ? -4.411 17.040 13.124 1.00 74.38 157 GLU A C 1
ATOM 1276 O O . GLU A 1 157 ? -5.142 16.713 14.063 1.00 74.38 157 GLU A O 1
ATOM 1281 N N . LYS A 1 158 ? -4.896 17.216 11.886 1.00 81.38 158 LYS A N 1
ATOM 1282 C CA . LYS A 1 158 ? -6.315 17.021 11.537 1.00 81.38 158 LYS A CA 1
ATOM 1283 C C . LYS A 1 158 ? -6.784 15.601 11.837 1.00 81.38 158 LYS A C 1
ATOM 1285 O O . LYS A 1 158 ? -7.845 15.418 12.435 1.00 81.38 158 LYS A O 1
ATOM 1290 N N . LEU A 1 159 ? -5.999 14.594 11.452 1.00 79.06 159 LEU A N 1
ATOM 1291 C CA . LEU A 1 159 ? -6.338 13.197 11.706 1.00 79.06 159 LEU A CA 1
ATOM 1292 C C . LEU A 1 159 ? -6.408 12.910 13.213 1.00 79.06 159 LEU A C 1
ATOM 1294 O O . LEU A 1 159 ? -7.327 12.222 13.658 1.00 79.06 159 LEU A O 1
ATOM 1298 N N . ALA A 1 160 ? -5.503 13.481 14.007 1.00 70.56 160 ALA A N 1
ATOM 1299 C CA . ALA A 1 160 ? -5.443 13.256 15.449 1.00 70.56 160 ALA A CA 1
ATOM 1300 C C . ALA A 1 160 ? -6.603 13.908 16.208 1.00 70.56 160 ALA A C 1
ATOM 1302 O O . ALA A 1 160 ? -7.013 13.411 17.254 1.00 70.56 160 ALA A O 1
ATOM 1303 N N . CYS A 1 161 ? -7.143 14.997 15.663 1.00 69.56 161 CYS A N 1
ATOM 1304 C CA . CYS A 1 161 ? -8.296 15.711 16.203 1.00 69.56 161 CYS A CA 1
ATOM 1305 C C . CYS A 1 161 ? -9.649 15.170 15.707 1.00 69.56 161 CYS A C 1
ATOM 1307 O O . CYS A 1 161 ? -10.689 15.682 16.114 1.00 69.56 161 CYS A O 1
ATOM 1309 N N . SER A 1 162 ? -9.665 14.178 14.814 1.00 74.62 162 SER A N 1
ATOM 1310 C CA . SER A 1 162 ? -10.907 13.658 14.227 1.00 74.62 162 SER A CA 1
ATOM 1311 C C . SER A 1 162 ? -11.647 12.698 15.164 1.00 74.62 162 SER A C 1
ATOM 1313 O O . SER A 1 162 ? -11.020 11.993 15.936 1.00 74.62 162 SER A O 1
ATOM 1315 N N . GLU A 1 163 ? -12.977 12.618 15.079 1.00 65.56 163 GLU A N 1
ATOM 1316 C CA . GLU A 1 163 ? -13.826 11.880 16.040 1.00 65.56 163 GLU A CA 1
ATOM 1317 C C . GLU A 1 163 ? -13.572 10.355 16.096 1.00 65.56 163 GLU A C 1
ATOM 1319 O O . GLU A 1 163 ? -13.811 9.714 17.119 1.00 65.56 163 GLU A O 1
ATOM 1324 N N . ASN A 1 164 ? -13.025 9.767 15.028 1.00 61.09 164 ASN A N 1
ATOM 1325 C CA . ASN A 1 164 ? -12.728 8.333 14.903 1.00 61.09 164 ASN A CA 1
ATOM 1326 C C . ASN A 1 164 ? -11.370 7.952 15.536 1.00 61.09 164 ASN A C 1
ATOM 1328 O O . ASN A 1 164 ? -10.487 7.411 14.873 1.00 61.09 164 ASN A O 1
ATOM 1332 N N . ILE A 1 165 ? -11.164 8.259 16.821 1.00 56.66 165 ILE A N 1
ATOM 1333 C CA . ILE A 1 165 ? -9.906 7.959 17.528 1.00 56.66 165 ILE A CA 1
ATOM 1334 C C . ILE A 1 165 ? -9.964 6.560 18.155 1.00 56.66 165 ILE A C 1
ATOM 1336 O O . ILE A 1 165 ? -10.107 6.425 19.372 1.00 56.66 165 ILE A O 1
ATOM 1340 N N . CYS A 1 166 ? -9.833 5.485 17.371 1.00 50.97 166 CYS A N 1
ATOM 1341 C CA . CYS A 1 166 ? -9.471 4.206 17.989 1.00 50.97 166 CYS A CA 1
ATOM 1342 C C . CYS A 1 166 ? -7.989 4.234 18.384 1.00 50.97 166 CYS A C 1
ATOM 1344 O O . CYS A 1 166 ? -7.109 4.250 17.535 1.00 50.97 166 CYS A O 1
ATOM 1346 N N . SER A 1 167 ? -7.713 4.232 19.691 1.00 52.41 167 SER A N 1
ATOM 1347 C CA . SER A 1 167 ? -6.429 3.839 20.309 1.00 52.41 167 SER A CA 1
ATOM 1348 C C . SER A 1 167 ? -5.168 4.675 19.982 1.00 52.41 167 SER A C 1
ATOM 1350 O O . SER A 1 167 ? -4.108 4.416 20.551 1.00 52.41 167 SER A O 1
ATOM 1352 N N . ILE A 1 168 ? -5.259 5.707 19.133 1.00 47.25 168 ILE A N 1
ATOM 1353 C CA . ILE A 1 168 ? -4.126 6.515 18.627 1.00 47.25 168 ILE A CA 1
ATOM 1354 C C . ILE A 1 168 ? -3.447 7.398 19.694 1.00 47.25 168 ILE A C 1
ATOM 1356 O O . ILE A 1 168 ? -2.299 7.805 19.513 1.00 47.25 168 ILE A O 1
ATOM 1360 N N . PHE A 1 169 ? -4.098 7.699 20.822 1.00 49.56 169 PHE A N 1
ATOM 1361 C CA . PHE A 1 169 ? -3.630 8.770 21.718 1.00 49.56 169 PHE A CA 1
ATOM 1362 C C . PHE A 1 169 ? -2.202 8.565 22.263 1.00 49.56 169 PHE A C 1
ATOM 1364 O O . PHE A 1 169 ? -1.460 9.531 22.430 1.00 49.56 169 PHE A O 1
ATOM 1371 N N . PHE A 1 170 ? -1.782 7.315 22.485 1.00 50.25 170 PHE A N 1
ATOM 1372 C CA . PHE A 1 170 ? -0.456 6.995 23.025 1.00 50.25 170 PHE A CA 1
ATOM 1373 C C . PHE A 1 170 ? 0.672 7.153 21.987 1.00 50.25 170 PHE A C 1
ATOM 1375 O O . PHE A 1 170 ? 1.704 7.759 22.274 1.00 50.25 170 PHE A O 1
ATOM 1382 N N . PHE A 1 171 ? 0.465 6.671 20.756 1.00 48.09 171 PHE A N 1
ATOM 1383 C CA . PHE A 1 171 ? 1.456 6.781 19.676 1.00 48.09 171 PHE A CA 1
ATOM 1384 C C . PHE A 1 171 ? 1.506 8.180 19.059 1.00 48.09 171 PHE A C 1
ATOM 1386 O O . PHE A 1 171 ? 2.573 8.598 18.606 1.00 48.09 171 PHE A O 1
ATOM 1393 N N . PHE A 1 172 ? 0.393 8.921 19.083 1.00 52.31 172 PHE A N 1
ATOM 1394 C CA . PHE A 1 172 ? 0.344 10.328 18.688 1.00 52.31 172 PHE A CA 1
ATOM 1395 C C . PHE A 1 172 ? 1.166 11.206 19.633 1.00 52.31 172 PHE A C 1
ATOM 1397 O O . PHE A 1 172 ? 2.024 11.948 19.164 1.00 52.31 172 PHE A O 1
ATOM 1404 N N . LEU A 1 173 ? 1.000 11.056 20.954 1.00 55.28 173 LEU A N 1
ATOM 1405 C CA . LEU A 1 173 ? 1.823 11.777 21.931 1.00 55.28 173 LEU A CA 1
ATOM 1406 C C . LEU A 1 173 ? 3.304 11.412 21.802 1.00 55.28 173 LEU A C 1
ATOM 1408 O O . LEU A 1 173 ? 4.137 12.308 21.833 1.00 55.28 173 LEU A O 1
ATOM 1412 N N . LEU A 1 174 ? 3.640 10.136 21.584 1.00 53.16 174 LEU A N 1
ATOM 1413 C CA . LEU A 1 174 ? 5.026 9.698 21.397 1.00 53.16 174 LEU A CA 1
ATOM 1414 C C . LEU A 1 174 ? 5.635 10.203 20.077 1.00 53.16 174 LEU A C 1
ATOM 1416 O O . LEU A 1 174 ? 6.783 10.633 20.051 1.00 53.16 174 LEU A O 1
ATOM 1420 N N . SER A 1 175 ? 4.877 10.193 18.979 1.00 50.12 175 SER A N 1
ATOM 1421 C CA . SER A 1 175 ? 5.355 10.653 17.667 1.00 50.12 175 SER A CA 1
ATOM 1422 C C . SER A 1 175 ? 5.478 12.171 17.600 1.00 50.12 175 SER A C 1
ATOM 1424 O O . SER A 1 175 ? 6.455 12.662 17.032 1.00 50.12 175 SER A O 1
ATOM 1426 N N . LEU A 1 176 ? 4.541 12.900 18.215 1.00 52.78 176 LEU A N 1
ATOM 1427 C CA . LEU A 1 176 ? 4.604 14.348 18.402 1.00 52.78 176 LEU A CA 1
ATOM 1428 C C . LEU A 1 176 ? 5.764 14.713 19.337 1.00 52.78 176 LEU A C 1
ATOM 1430 O O . LEU A 1 176 ? 6.557 15.583 19.000 1.00 52.78 176 LEU A O 1
ATOM 1434 N N . TYR A 1 177 ? 5.940 13.986 20.445 1.00 55.81 177 TYR A N 1
ATOM 1435 C CA . TYR A 1 177 ? 7.076 14.136 21.356 1.00 55.81 177 TYR A CA 1
ATOM 1436 C C . TYR A 1 177 ? 8.413 13.919 20.638 1.00 55.81 177 TYR A C 1
ATOM 1438 O O . TYR A 1 177 ? 9.304 14.751 20.755 1.00 55.81 177 TYR A O 1
ATOM 1446 N N . LEU A 1 178 ? 8.560 12.852 19.849 1.00 54.91 178 LEU A N 1
ATOM 1447 C CA . LEU A 1 178 ? 9.789 12.563 19.097 1.00 54.91 178 LEU A CA 1
ATOM 1448 C C . LEU A 1 178 ? 10.012 13.509 17.907 1.00 54.91 178 LEU A C 1
ATOM 1450 O O . LEU A 1 178 ? 11.151 13.702 17.493 1.00 54.91 178 LEU A O 1
ATOM 1454 N N . TYR A 1 179 ? 8.946 14.065 17.326 1.00 52.62 179 TYR A N 1
ATOM 1455 C CA . TYR A 1 179 ? 9.032 15.070 16.261 1.00 52.62 179 TYR A CA 1
ATOM 1456 C C . TYR A 1 179 ? 9.454 16.437 16.818 1.00 52.62 179 TYR A C 1
ATOM 1458 O O . TYR A 1 179 ? 10.344 17.071 16.266 1.00 52.62 179 TYR A O 1
ATOM 1466 N N . VAL A 1 180 ? 8.877 16.852 17.949 1.00 52.91 180 VAL A N 1
ATOM 1467 C CA . VAL A 1 180 ? 9.179 18.121 18.631 1.00 52.91 180 VAL A CA 1
ATOM 1468 C C . VAL A 1 180 ? 10.549 18.090 19.331 1.00 52.91 180 VAL A C 1
ATOM 1470 O O . VAL A 1 180 ? 11.231 19.108 19.377 1.00 52.91 180 VAL A O 1
ATOM 1473 N N . ASN A 1 181 ? 11.006 16.934 19.831 1.00 48.78 181 ASN A N 1
ATOM 1474 C CA . ASN A 1 181 ? 12.289 16.814 20.546 1.00 48.78 181 ASN A CA 1
ATOM 1475 C C . ASN A 1 181 ? 13.545 16.763 19.667 1.00 48.78 181 ASN A C 1
ATOM 1477 O O . ASN A 1 181 ? 14.642 16.754 20.222 1.00 48.78 181 ASN A O 1
ATOM 1481 N N . LYS A 1 182 ? 13.438 16.711 18.333 1.00 51.19 182 LYS A N 1
ATOM 1482 C CA . LYS A 1 182 ? 14.641 16.662 17.484 1.00 51.19 182 LYS A CA 1
ATOM 1483 C C . LYS A 1 182 ? 15.487 17.944 17.563 1.00 51.19 182 LYS A C 1
ATOM 1485 O O . LYS A 1 182 ? 16.681 17.858 17.304 1.00 51.19 182 LYS A O 1
ATOM 1490 N N . ASP A 1 183 ? 14.901 19.065 18.006 1.00 46.84 183 ASP A N 1
ATOM 1491 C CA . ASP A 1 183 ? 15.516 20.402 17.943 1.00 46.84 183 ASP A CA 1
ATOM 1492 C C . ASP A 1 183 ? 15.422 21.238 19.248 1.00 46.84 183 ASP A C 1
ATOM 1494 O O . ASP A 1 183 ? 15.641 22.450 19.224 1.00 46.8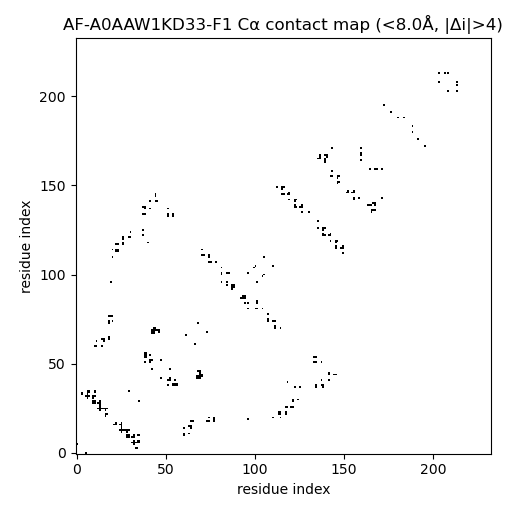4 183 ASP A O 1
ATOM 1498 N N . LEU A 1 184 ? 15.101 20.646 20.409 1.00 46.31 184 LEU A N 1
ATOM 1499 C CA . LEU A 1 184 ? 14.910 21.398 21.666 1.00 46.31 184 LEU A CA 1
ATOM 1500 C C . LEU A 1 184 ? 16.099 21.302 22.640 1.00 46.31 184 LEU A C 1
ATOM 1502 O O . LEU A 1 184 ? 16.604 20.220 22.931 1.00 46.31 184 LEU A O 1
ATOM 1506 N N . GLN A 1 185 ? 16.502 22.444 23.215 1.00 46.03 185 GLN A N 1
ATOM 1507 C CA . GLN A 1 185 ? 17.455 22.501 24.332 1.00 46.03 185 GLN A CA 1
ATOM 1508 C C . GLN A 1 185 ? 16.826 21.961 25.636 1.00 46.03 185 GLN A C 1
ATOM 1510 O O . GLN A 1 185 ? 15.633 22.146 25.887 1.00 46.03 185 GLN A O 1
ATOM 1515 N N . GLN A 1 186 ? 17.654 21.336 26.489 1.00 40.91 186 GLN A N 1
ATOM 1516 C CA . GLN A 1 186 ? 17.282 20.605 27.720 1.00 40.91 186 GLN A CA 1
ATOM 1517 C C . GLN A 1 186 ? 16.145 21.196 28.590 1.00 40.91 186 GLN A C 1
ATOM 1519 O O . GLN A 1 186 ? 15.268 20.420 28.964 1.00 40.91 186 GLN A O 1
ATOM 1524 N N . PRO A 1 187 ? 16.070 22.505 28.903 1.00 34.19 187 PRO A N 1
ATOM 1525 C CA . PRO A 1 187 ? 15.035 23.021 29.811 1.00 34.19 187 PRO A CA 1
ATOM 1526 C C . PRO A 1 187 ? 13.608 23.023 29.228 1.00 34.19 187 PRO A C 1
ATOM 1528 O O . PRO A 1 187 ? 12.640 23.099 29.979 1.00 34.19 187 PRO A O 1
ATOM 1531 N N . VAL A 1 188 ? 13.437 22.899 27.906 1.00 43.03 188 VAL A N 1
ATOM 1532 C CA . VAL A 1 188 ? 12.100 22.793 27.280 1.00 43.03 188 VAL A CA 1
ATOM 1533 C C . VAL A 1 188 ? 11.562 21.357 27.350 1.00 43.03 188 VAL A C 1
ATOM 1535 O O . VAL A 1 188 ? 10.351 21.137 27.346 1.00 43.03 188 VAL A O 1
ATOM 1538 N N . LYS A 1 189 ? 12.459 20.376 27.497 1.00 44.12 189 LYS A N 1
ATOM 1539 C CA . LYS A 1 189 ? 12.139 18.947 27.582 1.00 44.12 189 LYS A CA 1
ATOM 1540 C C . LYS A 1 189 ? 11.319 18.614 28.836 1.00 44.12 189 LYS A C 1
ATOM 1542 O O . LYS A 1 189 ? 10.287 17.959 28.736 1.00 44.12 189 LYS A O 1
ATOM 1547 N N . GLU A 1 190 ? 11.690 19.184 29.984 1.00 40.91 190 GLU A N 1
ATOM 1548 C CA . GLU A 1 190 ? 10.988 18.988 31.265 1.00 40.91 190 GLU A CA 1
ATOM 1549 C C . GLU A 1 190 ? 9.567 19.585 31.272 1.00 40.91 190 GLU A C 1
ATOM 1551 O O . GLU A 1 190 ? 8.642 19.031 31.878 1.00 40.91 190 GLU A O 1
ATOM 1556 N N . GLY A 1 191 ? 9.359 20.693 30.551 1.00 42.88 191 GLY A N 1
ATOM 1557 C CA . GLY A 1 191 ? 8.039 21.307 30.380 1.00 42.88 191 GLY A CA 1
ATOM 1558 C C . GLY A 1 191 ? 7.094 20.446 29.538 1.00 42.88 191 GLY A C 1
ATOM 1559 O O . GLY A 1 191 ? 5.916 20.308 29.875 1.00 42.88 191 GLY A O 1
ATOM 1560 N N . VAL A 1 192 ? 7.617 19.812 28.484 1.00 47.62 192 VAL A N 1
ATOM 1561 C CA . VAL A 1 192 ? 6.865 18.883 27.625 1.00 47.62 192 VAL A CA 1
ATOM 1562 C C . VAL A 1 192 ? 6.529 17.590 28.373 1.00 47.62 192 VAL A C 1
ATOM 1564 O O . VAL A 1 192 ? 5.386 17.140 28.300 1.00 47.62 192 VAL A O 1
ATOM 1567 N N . ASP A 1 193 ? 7.463 17.042 29.154 1.00 45.16 193 ASP A N 1
ATOM 1568 C CA . ASP A 1 193 ? 7.232 15.855 29.992 1.00 45.16 193 ASP A CA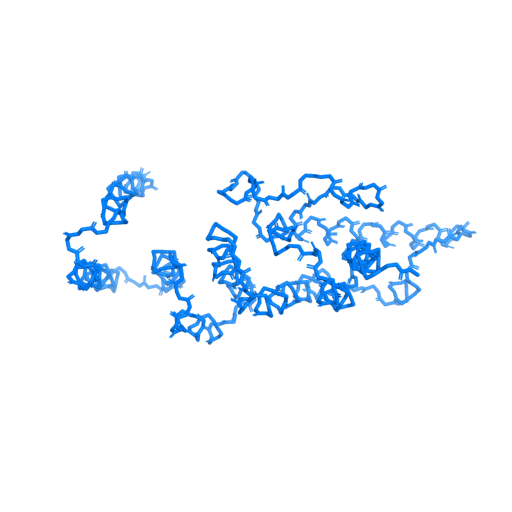 1
ATOM 1569 C C . ASP A 1 193 ? 6.140 16.100 31.046 1.00 45.16 193 ASP A C 1
ATOM 1571 O O . ASP A 1 193 ? 5.253 15.266 31.263 1.00 45.16 193 ASP A O 1
ATOM 1575 N N . THR A 1 194 ? 6.137 17.291 31.650 1.00 43.12 194 THR A N 1
ATOM 1576 C CA . THR A 1 194 ? 5.112 17.709 32.617 1.00 43.12 194 THR A CA 1
ATOM 1577 C C . THR A 1 194 ? 3.742 17.879 31.953 1.00 43.12 194 THR A C 1
ATOM 1579 O O . THR A 1 194 ? 2.729 17.447 32.513 1.00 43.12 194 THR A O 1
ATOM 1582 N N . LEU A 1 195 ? 3.690 18.441 30.738 1.00 43.28 195 LEU A N 1
ATOM 1583 C CA . LEU A 1 195 ? 2.454 18.561 29.957 1.00 43.28 195 LEU A CA 1
ATOM 1584 C C . LEU A 1 195 ? 1.902 17.188 29.548 1.00 43.28 195 LEU A C 1
ATOM 1586 O O . LEU A 1 195 ? 0.697 16.955 29.668 1.00 43.28 195 LEU A O 1
ATOM 1590 N N . LEU A 1 196 ? 2.773 16.264 29.128 1.00 52.22 196 LEU A N 1
ATOM 1591 C CA . LEU A 1 196 ? 2.407 14.884 28.795 1.00 52.22 196 LEU A CA 1
ATOM 1592 C C . LEU A 1 196 ? 1.808 14.169 30.013 1.00 52.22 196 LEU A C 1
ATOM 1594 O O . LEU A 1 196 ? 0.752 13.545 29.915 1.00 52.22 196 LEU A O 1
ATOM 1598 N N . MET A 1 197 ? 2.436 14.312 31.184 1.00 46.69 197 MET A N 1
ATOM 1599 C CA . MET A 1 197 ? 1.950 13.748 32.448 1.00 46.69 197 MET A CA 1
ATOM 1600 C C . MET A 1 197 ? 0.593 14.330 32.870 1.00 46.69 197 MET A C 1
ATOM 1602 O O . MET A 1 197 ? -0.278 13.596 33.352 1.00 46.69 197 MET A O 1
ATOM 1606 N N . TYR A 1 198 ? 0.380 15.632 32.666 1.00 42.66 198 TYR A N 1
ATOM 1607 C CA . TYR A 1 198 ? -0.882 16.303 32.986 1.00 42.66 198 TYR A CA 1
ATOM 1608 C C . TYR A 1 198 ? -2.014 15.885 32.033 1.00 42.66 198 TYR A C 1
ATOM 1610 O O . TYR A 1 198 ? -3.133 15.608 32.478 1.00 42.66 198 TYR A O 1
ATOM 1618 N N . LEU A 1 199 ? -1.715 15.748 30.738 1.00 47.72 199 LEU A N 1
ATOM 1619 C CA . LEU A 1 199 ? -2.644 15.247 29.721 1.00 47.72 199 LEU A CA 1
ATOM 1620 C C . LEU A 1 199 ? -3.018 13.780 29.982 1.00 47.72 199 LEU A C 1
ATOM 1622 O O . LEU A 1 199 ? -4.202 13.444 29.978 1.00 47.72 199 LEU A O 1
ATOM 1626 N N . CYS A 1 200 ? -2.049 12.933 30.340 1.00 48.91 200 CYS A N 1
ATOM 1627 C CA . CYS A 1 200 ? -2.290 11.548 30.757 1.00 48.91 200 CYS A CA 1
ATOM 1628 C C . CYS A 1 200 ? -3.188 11.451 32.008 1.00 48.91 200 CYS A C 1
ATOM 1630 O O . CYS A 1 200 ? -4.088 10.608 32.062 1.00 48.91 200 CYS A O 1
ATOM 1632 N N . ARG A 1 201 ? -3.008 12.329 33.008 1.00 43.19 201 ARG A N 1
ATOM 1633 C CA . ARG A 1 201 ? -3.887 12.391 34.197 1.00 43.19 201 ARG A CA 1
ATOM 1634 C C . ARG A 1 201 ? -5.304 12.869 33.871 1.00 43.19 201 ARG A C 1
ATOM 1636 O O . ARG A 1 201 ? -6.260 12.296 34.390 1.00 43.19 201 ARG A O 1
ATOM 1643 N N . SER A 1 202 ? -5.439 13.878 33.012 1.00 39.78 202 SER A N 1
ATOM 1644 C CA . SER A 1 202 ? -6.731 14.414 32.554 1.00 39.78 202 SER A CA 1
ATOM 1645 C C . SER A 1 202 ? -7.521 13.401 31.708 1.00 39.78 202 SER A C 1
ATOM 1647 O O . SER A 1 202 ? -8.750 13.378 31.716 1.00 39.78 202 SER A O 1
ATOM 1649 N N . LEU A 1 203 ? -6.830 12.492 31.017 1.00 46.75 203 LEU A N 1
ATOM 1650 C CA . LEU A 1 203 ? -7.459 11.410 30.255 1.00 46.75 203 LEU A CA 1
ATOM 1651 C C . LEU A 1 203 ? -7.925 10.253 31.148 1.00 46.75 203 LEU A C 1
ATOM 1653 O O . LEU A 1 203 ? -9.018 9.727 30.942 1.00 46.75 203 LEU A O 1
ATOM 1657 N N . ASN A 1 204 ? -7.166 9.909 32.195 1.00 44.25 204 ASN A N 1
ATOM 1658 C CA . ASN A 1 204 ? -7.587 8.912 33.189 1.00 44.25 204 ASN A CA 1
ATOM 1659 C C . ASN A 1 204 ? -8.849 9.326 33.966 1.00 44.25 204 ASN A C 1
ATOM 1661 O O . ASN A 1 204 ? -9.594 8.461 34.428 1.00 44.25 204 ASN A O 1
ATOM 1665 N N . SER A 1 205 ? -9.115 10.628 34.110 1.00 41.75 205 SER A N 1
ATOM 1666 C CA . SER A 1 205 ? -10.366 11.111 34.705 1.00 41.75 205 SER A CA 1
ATOM 1667 C C . SER A 1 205 ? -11.543 11.097 33.722 1.00 41.75 205 SER A C 1
ATOM 1669 O O . SER A 1 205 ? -12.676 10.911 34.161 1.00 41.75 205 SER A O 1
ATOM 1671 N N . ARG A 1 206 ? -11.296 11.223 32.407 1.00 42.56 206 ARG A N 1
ATOM 1672 C CA . ARG A 1 206 ? -12.331 11.202 31.353 1.00 42.56 206 ARG A CA 1
ATOM 1673 C C . ARG A 1 206 ? -12.726 9.800 30.878 1.00 42.56 206 ARG A C 1
ATOM 1675 O O . ARG A 1 206 ? -13.877 9.605 30.511 1.00 42.56 206 ARG A O 1
ATOM 1682 N N . LEU A 1 207 ? -11.814 8.824 30.912 1.00 44.53 207 LEU A N 1
ATOM 1683 C CA . LEU A 1 207 ? -12.078 7.442 30.469 1.00 44.53 207 LEU A CA 1
ATOM 1684 C C . LEU A 1 207 ? -12.798 6.563 31.509 1.00 44.53 207 LEU A C 1
ATOM 1686 O O . LEU A 1 207 ? -13.122 5.416 31.213 1.00 44.53 207 LEU A O 1
ATOM 1690 N N . GLY A 1 208 ? -13.086 7.094 32.701 1.00 38.69 208 GLY A N 1
ATOM 1691 C CA . GLY A 1 208 ? -13.777 6.371 33.768 1.00 38.69 208 GLY A CA 1
ATOM 1692 C C . GLY A 1 208 ? -12.933 5.244 34.377 1.00 38.69 208 GLY A C 1
ATOM 1693 O O . GLY A 1 208 ? -12.274 4.458 33.696 1.00 38.69 208 GLY A O 1
ATOM 1694 N N . LYS A 1 209 ? -12.960 5.125 35.707 1.00 40.25 209 LYS A N 1
ATOM 1695 C CA . LYS A 1 209 ? -12.335 4.015 36.444 1.00 40.25 209 LYS A CA 1
ATOM 1696 C C . LYS A 1 209 ? -13.101 2.707 36.178 1.00 40.25 209 LYS A C 1
ATOM 1698 O O . LYS A 1 209 ? -13.859 2.258 37.026 1.00 40.25 209 LYS A O 1
ATOM 1703 N N . GLY A 1 210 ? -12.951 2.115 34.998 1.00 38.09 210 GLY A N 1
ATOM 1704 C CA . GLY A 1 210 ? -13.652 0.874 34.647 1.00 38.09 210 GLY A CA 1
ATOM 1705 C C . GLY A 1 210 ? -13.319 0.284 33.278 1.00 38.09 210 GLY A C 1
ATOM 1706 O O . GLY A 1 210 ? -13.533 -0.906 33.071 1.00 38.09 210 GLY A O 1
ATOM 1707 N N . GLY A 1 211 ? -12.748 1.065 32.356 1.00 37.56 211 GLY A N 1
ATOM 1708 C CA . GLY A 1 211 ? -12.329 0.553 31.053 1.00 37.56 211 GLY A CA 1
ATOM 1709 C C . GLY A 1 211 ? -11.049 -0.280 31.142 1.00 37.56 211 GLY A C 1
ATOM 1710 O O . GLY A 1 211 ? -10.034 0.174 31.675 1.00 37.56 211 GLY A O 1
ATOM 1711 N N . ILE A 1 212 ? -11.075 -1.478 30.556 1.00 40.03 212 ILE A N 1
ATOM 1712 C CA . ILE A 1 212 ? -9.949 -2.423 30.459 1.00 40.03 212 ILE A CA 1
ATOM 1713 C C . ILE A 1 212 ? -8.662 -1.726 29.949 1.00 40.03 212 ILE A C 1
ATOM 1715 O O . ILE A 1 212 ? -7.572 -2.055 30.406 1.00 40.03 212 ILE A O 1
ATOM 1719 N N . GLY A 1 213 ? -8.770 -0.673 29.125 1.00 39.34 213 GLY A N 1
ATOM 1720 C CA . GLY A 1 213 ? -7.640 0.109 28.591 1.00 39.34 213 GLY A CA 1
ATOM 1721 C C . GLY A 1 213 ? -6.811 0.932 29.598 1.00 39.34 213 GLY A C 1
ATOM 1722 O O . GLY A 1 213 ? -5.661 1.267 29.302 1.00 39.34 213 GLY A O 1
ATOM 1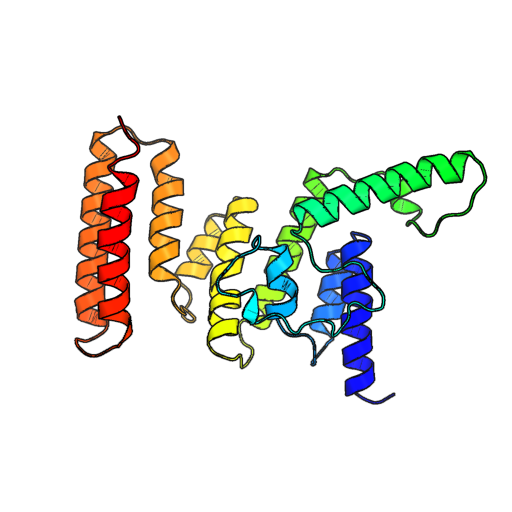723 N N . GLY A 1 214 ? -7.323 1.218 30.802 1.00 37.47 214 GLY A N 1
ATOM 1724 C CA . GLY A 1 214 ? -6.603 2.022 31.804 1.00 37.47 214 GLY A CA 1
ATOM 1725 C C . GLY A 1 214 ? -5.427 1.289 32.466 1.00 37.47 214 GLY A C 1
ATOM 1726 O O . GLY A 1 214 ? -4.402 1.896 32.773 1.00 37.47 214 GLY A O 1
ATOM 1727 N N . LYS A 1 215 ? -5.538 -0.036 32.645 1.00 36.75 215 LYS A N 1
ATOM 1728 C CA . LYS A 1 215 ? -4.480 -0.855 33.267 1.00 36.75 215 LYS A CA 1
ATOM 1729 C C . LYS A 1 215 ? -3.352 -1.211 32.293 1.00 36.75 215 LYS A C 1
ATOM 1731 O O . LYS A 1 215 ? -2.192 -1.205 32.696 1.00 36.75 215 LYS A O 1
ATOM 1736 N N . TYR A 1 216 ? -3.669 -1.457 31.019 1.00 40.47 216 TYR A N 1
ATOM 1737 C CA . TYR A 1 216 ? -2.660 -1.774 29.996 1.00 40.47 216 TYR A CA 1
ATOM 1738 C C . TYR A 1 216 ? -1.767 -0.573 29.667 1.00 40.47 216 TYR A C 1
ATOM 1740 O O . TYR A 1 216 ? -0.560 -0.729 29.507 1.00 40.47 216 TYR A O 1
ATOM 1748 N N . SER A 1 217 ? -2.334 0.636 29.669 1.00 42.69 217 SER A N 1
ATOM 1749 C CA . SER A 1 217 ? -1.588 1.871 29.402 1.00 42.69 217 SER A CA 1
ATOM 1750 C C . SER A 1 217 ? -0.542 2.192 30.484 1.00 42.69 217 SER A C 1
ATOM 1752 O O . SER A 1 217 ? 0.522 2.718 30.170 1.00 42.69 217 SER A O 1
ATOM 1754 N N . TYR A 1 218 ? -0.798 1.839 31.752 1.00 38.56 218 TYR A N 1
ATOM 1755 C CA . TYR A 1 218 ? 0.111 2.147 32.868 1.00 38.56 218 TYR A CA 1
ATOM 1756 C C . TYR A 1 218 ? 1.311 1.187 32.955 1.00 38.56 218 TYR A C 1
ATOM 1758 O O . TYR A 1 218 ? 2.426 1.616 33.246 1.00 38.56 218 TYR A O 1
ATOM 1766 N N . GLY A 1 219 ? 1.107 -0.102 32.653 1.00 35.59 219 GLY A N 1
ATOM 1767 C CA . GLY A 1 219 ? 2.189 -1.096 32.621 1.00 35.59 219 GLY A CA 1
ATOM 1768 C C . GLY A 1 219 ? 3.191 -0.844 31.490 1.00 35.59 219 GLY A C 1
ATOM 1769 O O . GLY A 1 219 ? 4.398 -0.896 31.712 1.00 35.59 219 GLY A O 1
ATOM 1770 N N . ILE A 1 220 ? 2.699 -0.468 30.304 1.00 41.66 220 ILE A N 1
ATOM 1771 C CA . ILE A 1 220 ? 3.541 -0.112 29.148 1.00 41.66 220 ILE A CA 1
ATOM 1772 C C . ILE A 1 220 ? 4.372 1.147 29.445 1.00 41.66 220 ILE A C 1
ATOM 1774 O O . ILE A 1 220 ? 5.552 1.204 29.100 1.00 41.66 220 ILE A O 1
ATOM 1778 N N . PHE A 1 221 ? 3.792 2.125 30.149 1.00 38.56 221 PHE A N 1
ATOM 1779 C CA . PHE A 1 221 ? 4.487 3.345 30.568 1.00 38.56 221 PHE A CA 1
ATOM 1780 C C . PHE A 1 221 ? 5.656 3.062 31.531 1.00 38.56 221 PHE A C 1
ATOM 1782 O O . PHE A 1 221 ? 6.749 3.595 31.338 1.00 38.56 221 PHE A O 1
ATOM 1789 N N . GLN A 1 222 ? 5.478 2.175 32.520 1.00 36.09 222 GLN A N 1
ATOM 1790 C CA . GLN A 1 222 ? 6.558 1.795 33.444 1.00 36.09 222 GLN A CA 1
ATOM 1791 C C . GLN A 1 222 ? 7.690 1.022 32.754 1.00 36.09 222 GLN A C 1
ATOM 1793 O O . GLN A 1 222 ? 8.858 1.312 33.004 1.00 36.09 222 GLN A O 1
ATOM 1798 N N . THR A 1 223 ? 7.374 0.081 31.859 1.00 35.44 223 THR A N 1
ATOM 1799 C CA . THR A 1 223 ? 8.396 -0.707 31.147 1.00 35.44 223 THR A CA 1
ATOM 1800 C C . THR A 1 223 ? 9.186 0.127 30.130 1.00 35.44 223 THR A C 1
ATOM 1802 O O . THR A 1 223 ? 10.357 -0.161 29.883 1.00 35.44 223 THR A O 1
ATOM 1805 N N . PHE A 1 224 ? 8.590 1.179 29.555 1.00 38.66 224 PHE A N 1
ATOM 1806 C CA . PHE A 1 224 ? 9.260 2.016 28.555 1.00 38.66 224 PHE A CA 1
ATOM 1807 C C . PHE A 1 224 ? 10.144 3.109 29.177 1.00 38.66 224 PHE A C 1
ATOM 1809 O O . PHE A 1 224 ? 11.266 3.303 28.711 1.00 38.66 224 PHE A O 1
ATOM 1816 N N . ILE A 1 225 ? 9.723 3.750 30.281 1.00 39.28 225 ILE A N 1
ATOM 1817 C CA . ILE A 1 225 ? 10.602 4.673 31.032 1.00 39.28 225 ILE A CA 1
ATOM 1818 C C . ILE A 1 225 ? 11.851 3.945 31.547 1.00 39.28 225 ILE A C 1
ATOM 1820 O O . ILE A 1 225 ? 12.953 4.485 31.459 1.00 39.28 225 ILE A O 1
ATOM 1824 N N . PHE A 1 226 ? 11.708 2.696 32.001 1.00 35.16 226 PHE A N 1
ATOM 1825 C CA . PHE A 1 226 ? 12.839 1.908 32.500 1.00 35.16 226 PHE A CA 1
ATOM 1826 C C . PHE A 1 226 ? 13.856 1.533 31.404 1.00 35.16 226 PHE A C 1
ATOM 1828 O O . PHE A 1 226 ? 15.044 1.408 31.688 1.00 35.16 226 PHE A O 1
ATOM 1835 N N . ASN A 1 227 ? 13.419 1.384 30.147 1.00 32.19 227 ASN A N 1
ATOM 1836 C CA . ASN A 1 227 ? 14.292 1.003 29.029 1.00 32.19 227 ASN A CA 1
ATOM 1837 C C . ASN A 1 227 ? 14.886 2.196 28.262 1.00 32.19 227 ASN A C 1
ATOM 1839 O O . ASN A 1 227 ? 15.982 2.080 27.718 1.00 32.19 227 ASN A O 1
ATOM 1843 N N . VAL A 1 228 ? 14.210 3.348 28.227 1.00 37.97 228 VAL A N 1
ATOM 1844 C CA . VAL A 1 228 ? 14.756 4.566 27.598 1.00 37.97 228 VAL A CA 1
ATOM 1845 C C . VAL A 1 228 ? 15.759 5.270 28.521 1.00 37.97 228 VAL A C 1
ATOM 1847 O O . VAL A 1 228 ? 16.741 5.814 28.029 1.00 37.97 228 VAL A O 1
ATOM 1850 N N . GLY A 1 229 ? 15.580 5.197 29.847 1.00 33.28 229 GLY A N 1
ATOM 1851 C CA . GLY A 1 229 ? 16.525 5.770 30.816 1.00 33.28 229 GLY A CA 1
ATOM 1852 C C . GLY A 1 229 ? 17.889 5.066 30.893 1.00 33.28 229 GLY A C 1
ATOM 1853 O O . GLY A 1 229 ? 18.861 5.688 31.305 1.00 33.28 229 GLY A O 1
ATOM 1854 N N . ASN A 1 230 ? 17.984 3.802 30.461 1.00 30.88 230 ASN A N 1
ATOM 1855 C CA . ASN A 1 230 ? 19.215 3.001 30.545 1.00 30.88 230 ASN A CA 1
ATOM 1856 C C . ASN A 1 230 ? 20.075 3.004 29.269 1.00 30.88 230 ASN A C 1
ATOM 1858 O O . ASN A 1 230 ? 21.163 2.442 29.286 1.00 30.88 230 ASN A O 1
ATOM 1862 N N . ASN A 1 231 ? 19.627 3.639 28.180 1.00 31.53 231 ASN A N 1
ATOM 1863 C CA . ASN A 1 231 ? 20.407 3.768 26.937 1.00 31.53 231 ASN A CA 1
ATOM 1864 C C . ASN A 1 231 ? 21.069 5.148 26.778 1.00 31.53 231 ASN A C 1
ATOM 1866 O O . ASN A 1 231 ? 21.481 5.531 25.685 1.00 31.53 231 ASN A O 1
ATOM 1870 N N . SER A 1 232 ? 21.172 5.899 27.873 1.00 31.91 232 SER A N 1
ATOM 1871 C CA . SER A 1 232 ? 21.953 7.132 27.968 1.00 31.91 232 SER A CA 1
ATOM 1872 C C . SER A 1 232 ? 22.943 7.041 29.132 1.00 31.91 232 SER A C 1
ATOM 1874 O O . SER A 1 232 ? 22.823 7.769 30.116 1.00 31.91 232 SER A O 1
ATOM 1876 N N . MET A 1 233 ? 23.898 6.117 29.002 1.00 29.98 233 MET A N 1
ATOM 1877 C CA . MET A 1 233 ? 25.246 6.170 29.579 1.00 29.98 233 MET A CA 1
ATOM 1878 C C . MET A 1 233 ? 26.236 5.640 28.547 1.00 29.98 233 MET A C 1
ATOM 1880 O O . MET A 1 233 ? 25.902 4.624 27.898 1.00 29.98 233 MET A O 1
#

InterPro domains:
  IPR032914 Vam6/VPS39/TRAP1 family [PTHR12894] (3-167)

Organism: Saponaria officinalis (NCBI:txid3572)

Secondary structure (DSSP, 8-state):
--HHHHHHHHHHHHHHHHHTT-HHHHHHHHHH-SS--GGGGHHHHSPSS-TTGGGS-TTSSTTSSPPP--HHHHHHHHHHHHHHHHHHHHTT----S-HHHHHSPPPHHHHHHHHHHHHHHHHHHHTTS---HHHHHHHHHHHHHHHHHTT-HHHHHHHHTSS--SSTHHHHHHHHHHHHGGG--HHHHHHHHHHHHHHHHHHHHHS-TT-THHHHHHHHHHHHHHHHTTS--

Mean predicted aligned error: 12.48 Å

Radius of gyration: 21.32 Å; Cα contacts (8 Å, |Δi|>4): 193; chains: 1; bounding box: 46×40×65 Å

Solvent-accessible surface area (backbone atoms only — not comparable to full-atom values): 13487 Å² total; per-residue (Å²): 131,54,72,68,56,51,15,49,49,25,34,46,52,12,51,46,29,45,55,72,68,40,30,64,63,11,40,54,24,36,73,68,11,83,75,53,57,74,41,67,55,43,45,37,77,45,66,82,90,48,94,59,65,82,60,36,77,76,75,78,64,50,89,80,42,79,76,88,47,36,49,66,58,47,52,51,53,39,51,53,50,50,56,50,42,52,54,38,45,75,72,73,40,90,64,94,68,62,64,63,49,72,77,54,67,77,52,71,67,60,50,50,52,48,41,44,54,29,54,37,53,49,35,61,70,51,59,80,51,96,57,61,68,76,50,42,34,46,44,54,38,51,45,50,57,42,26,56,76,67,67,38,60,68,62,40,53,52,59,71,72,38,92,76,68,52,82,40,70,65,60,49,53,50,50,51,50,59,62,61,56,75,81,61,62,74,81,58,51,59,56,51,53,51,50,51,53,50,51,53,53,58,45,57,69,70,62,47,98,78,49,77,67,64,62,59,56,53,55,53,50,56,60,46,55,62,55,61,65,67,74,74,122